Protein AF-A0A3C1DX50-F1 (afdb_monomer)

Sequence (261 aa):
ASDYSRYLPKSTSPRSIALAAGLGNFISCTVLMAAGVAAATIAGFNPDDPTTSFVSSMPTVIKDFTLVAIAVGAIAANALNIYSGAMSFLAAGVKLRFTLRRAIVALGFGIIGFFIAWSALADAGTKYENFLLVIAYWIAPWLGIVLTDRYLRRGTSIASLVPDHAKYRNLAGVISMVVAGVISIWLFSNQTFYQGVLTAATTPNAKFAISAIGDLTPLVGFVLAAVLYWALFGALKPTLGGPLSEEPELIVGVDAADDVA

pLDDT: mean 83.88, std 13.73, range [34.59, 98.56]

Nearest PDB structures (foldseek):
  2h4c-assembly6_D-3  TM=2.734E-01  e=9.110E+00  Daboia siamensis

Solvent-accessible surface area (backbone atoms only — not comparable to full-atom values): 14275 Å² total; per-residue (Å²): 108,70,87,58,58,71,78,50,64,91,84,59,57,69,64,57,55,50,48,54,56,48,49,53,50,50,54,55,50,4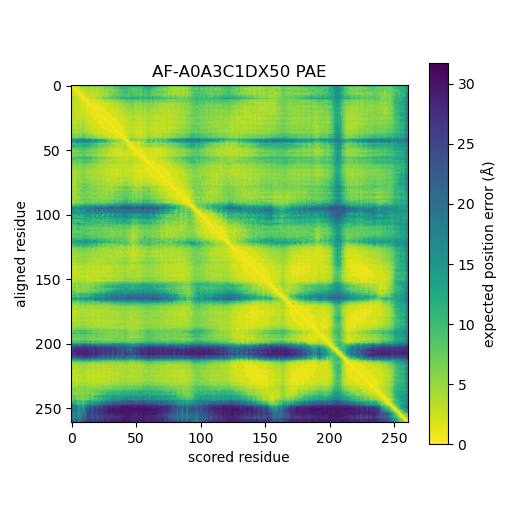9,54,54,49,51,51,51,53,51,26,38,70,73,60,46,66,46,59,45,44,52,70,60,26,55,40,63,78,46,58,70,70,59,28,54,53,48,52,51,50,51,51,53,49,54,52,57,54,47,54,54,52,44,52,56,46,42,52,49,42,50,75,71,64,59,90,63,57,66,71,57,44,43,50,48,50,47,51,51,52,46,53,53,47,48,55,54,51,61,74,31,53,87,41,33,35,64,50,48,52,51,49,53,49,60,52,37,37,52,51,27,10,48,48,22,33,53,54,46,50,55,59,76,45,63,71,37,24,65,65,74,48,63,47,98,85,53,85,70,73,59,65,37,57,54,52,18,40,52,53,18,32,50,53,18,42,54,34,24,21,75,42,95,91,50,61,4,59,56,28,54,43,17,39,98,86,31,99,47,90,45,80,69,54,68,69,43,17,32,62,49,4,16,53,45,5,24,52,46,24,56,54,32,40,71,73,68,56,60,88,76,38,54,55,52,90,72,55,75,78,73,67,87,84,70,52,86,72,61,82,70,111

Secondary structure (DSSP, 8-state):
-HHHHTTS-TTS-HHHHHHHHHHHHHHHHHHHHHHHHHHHHHH---TT-HHHHHHTTS-HHHHHHHHHHHHHHHHHHHHHHHHHHHHHHHHTT----HHHHHHHHHHHHHHHHHHHHHHHGGGHHHHHHHHHHHHHHHHHHHHHHHHHHHHHTTTB-SGGG--TT-----HHHHHHHHHHHHHHHHHH-B-SS-B-HHHHTTSTTSSS--------HHHHHHHHHHHHHHHHHHHH-PPPPPBGGGS----TT--TTTTT-

Structure (mmCIF, N/CA/C/O backbone):
data_AF-A0A3C1DX50-F1
#
_entry.id   AF-A0A3C1DX50-F1
#
loop_
_atom_site.group_PDB
_atom_site.id
_atom_site.type_symbol
_atom_site.label_atom_id
_atom_site.label_alt_id
_atom_site.label_comp_id
_atom_site.label_asym_id
_atom_site.label_entity_id
_atom_site.label_seq_id
_atom_site.pdbx_PDB_ins_code
_atom_site.Cartn_x
_atom_site.Cartn_y
_atom_site.Cartn_z
_atom_site.occupancy
_atom_site.B_iso_or_equiv
_atom_site.auth_seq_id
_atom_site.auth_comp_id
_atom_site.auth_asym_id
_atom_site.auth_atom_id
_atom_site.pdbx_PDB_model_num
ATOM 1 N N . ALA A 1 1 ? 4.030 -2.329 8.779 1.00 69.25 1 ALA A N 1
ATOM 2 C CA . ALA A 1 1 ? 4.308 -1.268 9.778 1.00 69.25 1 ALA A CA 1
ATOM 3 C C . ALA A 1 1 ? 3.802 -1.663 11.166 1.00 69.25 1 ALA A C 1
ATOM 5 O O . ALA A 1 1 ? 4.628 -1.831 12.055 1.00 69.25 1 ALA A O 1
ATOM 6 N N . SER A 1 2 ? 2.493 -1.889 11.341 1.00 75.94 2 SER A N 1
ATOM 7 C CA . SER A 1 2 ? 1.912 -2.318 12.627 1.00 75.94 2 SER A CA 1
ATOM 8 C C . SER A 1 2 ? 2.504 -3.628 13.164 1.00 75.94 2 SER A C 1
ATOM 10 O O . SER A 1 2 ? 2.754 -3.733 14.363 1.00 75.94 2 SER A O 1
ATOM 12 N N . ASP A 1 3 ? 2.823 -4.571 12.269 1.00 76.44 3 ASP A N 1
ATOM 13 C CA . ASP A 1 3 ? 3.475 -5.850 12.596 1.00 76.44 3 ASP A CA 1
ATOM 14 C C . ASP A 1 3 ? 4.822 -5.686 13.318 1.00 76.44 3 ASP A C 1
ATOM 16 O O . ASP A 1 3 ? 5.205 -6.553 14.096 1.00 76.44 3 ASP A O 1
ATOM 20 N N . TYR A 1 4 ? 5.524 -4.568 13.089 1.00 76.25 4 TYR A N 1
ATOM 21 C CA . TYR A 1 4 ? 6.825 -4.280 13.697 1.00 76.25 4 TYR A CA 1
ATOM 22 C C . TYR A 1 4 ? 6.713 -3.327 14.883 1.00 76.25 4 TYR A C 1
ATOM 24 O O . TYR A 1 4 ? 7.376 -3.523 15.897 1.00 76.25 4 TYR A O 1
ATOM 32 N N . SER A 1 5 ? 5.841 -2.316 14.802 1.00 79.50 5 SER A N 1
ATOM 33 C CA . SER A 1 5 ? 5.677 -1.354 15.897 1.00 79.50 5 SER A CA 1
ATOM 34 C C . SER A 1 5 ? 5.132 -1.992 17.17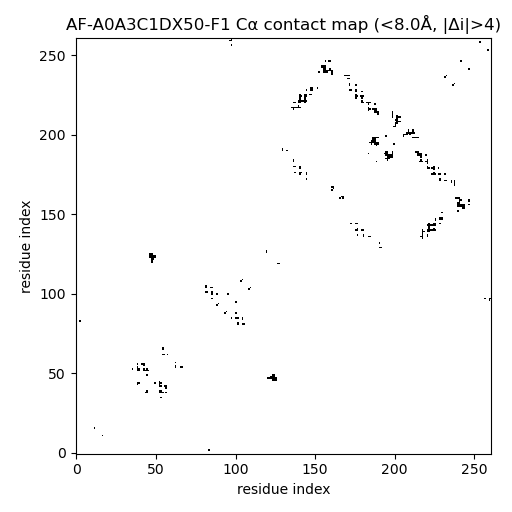6 1.00 79.50 5 SER A C 1
ATOM 36 O O . SER A 1 5 ? 5.329 -1.431 18.246 1.00 79.50 5 SER A O 1
ATOM 38 N N . ARG A 1 6 ? 4.481 -3.163 17.087 1.00 78.44 6 ARG A N 1
ATOM 39 C CA . ARG A 1 6 ? 4.019 -3.931 18.257 1.00 78.44 6 ARG A CA 1
ATOM 40 C C . ARG A 1 6 ? 5.152 -4.413 19.168 1.00 78.44 6 ARG A C 1
ATOM 42 O O . ARG A 1 6 ? 4.905 -4.670 20.337 1.00 78.44 6 ARG A O 1
ATOM 49 N N . TYR A 1 7 ? 6.370 -4.527 18.636 1.00 81.25 7 TYR A N 1
ATOM 50 C CA . TYR A 1 7 ? 7.552 -4.951 19.388 1.00 81.25 7 TYR A CA 1
ATOM 51 C C . TYR A 1 7 ? 8.287 -3.784 20.061 1.00 81.25 7 TYR A C 1
ATOM 53 O O . TYR A 1 7 ? 9.247 -4.002 20.796 1.00 81.25 7 TYR A O 1
ATOM 61 N N . LEU A 1 8 ? 7.868 -2.539 19.812 1.00 81.19 8 LEU A N 1
ATOM 62 C CA . LEU A 1 8 ? 8.472 -1.371 20.440 1.00 81.19 8 LEU A CA 1
ATOM 63 C C . LEU A 1 8 ? 7.860 -1.124 21.828 1.00 81.19 8 LEU A C 1
ATOM 65 O O . LEU A 1 8 ? 6.647 -1.273 21.994 1.00 81.19 8 LEU A O 1
ATOM 69 N N . PRO A 1 9 ? 8.658 -0.684 22.821 1.00 82.88 9 PRO A N 1
ATOM 70 C CA . PRO A 1 9 ? 8.137 -0.285 24.124 1.00 82.88 9 PRO A CA 1
ATOM 71 C C . PRO A 1 9 ? 7.030 0.767 24.001 1.00 82.88 9 PRO A C 1
ATOM 73 O O . PRO A 1 9 ? 7.146 1.693 23.193 1.00 82.88 9 PRO A O 1
ATOM 76 N N . LYS A 1 10 ? 6.006 0.693 24.863 1.00 77.69 10 LYS A N 1
ATOM 77 C CA . LYS A 1 10 ? 4.893 1.667 24.905 1.00 77.69 10 LYS A CA 1
ATOM 78 C C . LYS A 1 10 ? 5.365 3.118 25.101 1.00 77.69 10 LYS A C 1
ATOM 80 O O . LYS A 1 10 ? 4.691 4.043 24.663 1.00 77.69 10 LYS A O 1
ATOM 85 N N . SER A 1 11 ? 6.519 3.314 25.741 1.00 81.25 11 SER A N 1
ATOM 86 C CA . SER A 1 11 ? 7.149 4.620 25.976 1.00 81.25 11 SER A CA 1
ATOM 87 C C . SER A 1 11 ? 7.894 5.187 24.759 1.00 81.25 11 SER A C 1
ATOM 89 O O . SER A 1 11 ? 8.356 6.329 24.804 1.00 81.25 11 SER A O 1
ATOM 91 N N . THR A 1 12 ? 8.024 4.424 23.668 1.00 86.75 12 THR A N 1
ATOM 92 C CA . THR A 1 12 ? 8.741 4.868 22.467 1.00 86.75 12 THR A CA 1
ATOM 93 C C . THR A 1 12 ? 8.002 6.031 21.817 1.00 86.75 12 THR A C 1
ATOM 95 O O . THR A 1 12 ? 6.806 5.952 21.533 1.00 86.75 12 THR A O 1
ATOM 98 N N . SER A 1 13 ? 8.711 7.129 21.547 1.00 90.25 13 SER A N 1
ATOM 99 C CA . SER A 1 13 ? 8.072 8.328 21.009 1.00 90.25 13 SER A CA 1
ATOM 100 C C . SER A 1 13 ? 7.558 8.097 19.573 1.00 90.25 13 SER A C 1
ATOM 102 O O . SER A 1 13 ? 8.325 7.671 18.703 1.00 90.25 13 SER A O 1
ATOM 104 N N . PRO A 1 14 ? 6.291 8.440 19.259 1.00 87.56 14 PRO A N 1
ATOM 105 C CA . PRO A 1 14 ? 5.738 8.246 17.914 1.00 87.56 14 PRO A CA 1
ATOM 106 C C . PRO A 1 14 ? 6.518 8.983 16.820 1.00 87.56 14 PRO A C 1
ATOM 108 O O . PRO A 1 14 ? 6.638 8.497 15.698 1.00 87.56 14 PRO A O 1
ATOM 111 N N . ARG A 1 15 ? 7.086 10.151 17.154 1.00 92.38 15 ARG A N 1
ATOM 112 C CA . ARG A 1 15 ? 7.919 10.937 16.233 1.00 92.38 15 ARG A CA 1
ATOM 113 C C . ARG A 1 15 ? 9.222 10.224 15.885 1.00 92.38 15 ARG A C 1
ATOM 115 O O . ARG A 1 15 ? 9.598 10.240 14.721 1.00 92.38 15 ARG A O 1
ATOM 122 N N . SER A 1 16 ? 9.883 9.592 16.858 1.00 92.00 16 SER A N 1
ATOM 123 C CA . SER A 1 16 ? 11.118 8.842 16.598 1.00 92.00 16 SER A CA 1
ATOM 124 C C . SER A 1 16 ? 10.851 7.659 15.670 1.00 92.00 16 SER A C 1
ATOM 126 O O . SER A 1 16 ? 11.555 7.490 14.681 1.00 92.00 16 SER A O 1
ATOM 128 N N . ILE A 1 17 ? 9.764 6.915 15.910 1.00 90.75 17 ILE A N 1
ATOM 129 C CA . ILE A 1 17 ? 9.346 5.800 15.046 1.00 90.75 17 ILE A CA 1
ATOM 130 C C . ILE A 1 17 ? 9.102 6.291 13.614 1.00 90.75 17 ILE A C 1
ATOM 132 O O . ILE A 1 17 ? 9.630 5.715 12.663 1.00 90.75 17 ILE A O 1
ATOM 136 N N . ALA A 1 18 ? 8.326 7.369 13.460 1.00 90.88 18 ALA A N 1
ATOM 137 C CA . ALA A 1 18 ? 7.994 7.927 12.153 1.00 90.88 18 ALA A CA 1
ATOM 138 C C . ALA A 1 18 ? 9.234 8.434 11.401 1.00 90.88 18 ALA A C 1
ATOM 140 O O . ALA A 1 18 ? 9.375 8.163 10.212 1.00 90.88 18 ALA A O 1
ATOM 141 N N . LEU A 1 19 ? 10.141 9.138 12.084 1.00 94.94 19 LEU A N 1
ATOM 142 C CA . LEU A 1 19 ? 11.355 9.673 11.470 1.00 94.94 19 LEU A CA 1
ATOM 143 C C . LEU A 1 19 ? 12.360 8.574 11.133 1.00 94.94 19 LEU A C 1
ATOM 145 O O . LEU A 1 19 ? 12.885 8.579 10.029 1.00 94.94 19 LEU A O 1
ATOM 149 N N . ALA A 1 20 ? 12.606 7.619 12.030 1.00 93.12 20 ALA A N 1
ATOM 150 C CA . ALA A 1 20 ? 13.551 6.535 11.775 1.00 93.12 20 ALA A CA 1
ATOM 151 C C . ALA A 1 20 ? 13.103 5.669 10.587 1.00 93.12 20 ALA A C 1
ATOM 153 O O . ALA A 1 20 ? 13.877 5.447 9.657 1.00 93.12 20 ALA A O 1
ATOM 154 N N . ALA A 1 21 ? 11.834 5.241 10.575 1.00 92.19 21 ALA A N 1
ATOM 155 C CA . ALA A 1 21 ? 11.286 4.453 9.474 1.00 92.19 21 ALA A CA 1
ATOM 156 C C . ALA A 1 21 ? 11.179 5.275 8.178 1.00 92.19 21 ALA A C 1
ATOM 158 O O . ALA A 1 21 ? 11.543 4.796 7.104 1.00 92.19 21 ALA A O 1
ATOM 159 N N . GLY A 1 22 ? 10.707 6.521 8.279 1.00 93.56 22 GLY A N 1
ATOM 160 C CA . GLY A 1 22 ? 10.522 7.413 7.139 1.00 93.56 22 GLY A CA 1
ATOM 161 C C . GLY A 1 22 ? 11.838 7.797 6.468 1.00 93.56 22 GLY A C 1
ATOM 162 O O . GLY A 1 22 ? 11.952 7.668 5.254 1.00 93.56 22 GLY A O 1
ATOM 163 N N . LEU A 1 23 ? 12.843 8.217 7.242 1.00 96.12 23 LEU A N 1
ATOM 164 C CA . LEU A 1 23 ? 14.159 8.589 6.720 1.00 96.12 23 LEU A CA 1
ATOM 165 C C . LEU A 1 23 ? 14.912 7.378 6.178 1.00 96.12 23 LEU A C 1
ATOM 167 O O . LEU A 1 23 ? 15.490 7.482 5.102 1.00 96.12 23 LEU A O 1
ATOM 171 N N . GLY A 1 24 ? 14.866 6.232 6.867 1.00 94.62 24 GLY A N 1
ATOM 172 C CA . GLY A 1 24 ? 15.469 4.998 6.363 1.00 94.62 24 GLY A CA 1
ATOM 173 C C . GLY A 1 24 ? 14.920 4.632 4.984 1.00 94.62 24 GLY A C 1
ATOM 174 O O . GLY A 1 24 ? 15.684 4.470 4.037 1.00 94.62 24 GLY A O 1
ATOM 175 N N . ASN A 1 25 ? 13.591 4.611 4.841 1.00 93.50 25 ASN A N 1
ATOM 176 C CA . ASN A 1 25 ? 12.949 4.335 3.558 1.00 93.50 25 ASN A CA 1
ATOM 177 C C . ASN A 1 25 ? 13.269 5.407 2.504 1.00 93.50 25 ASN A C 1
ATOM 179 O O . ASN A 1 25 ? 13.661 5.082 1.388 1.00 93.50 25 ASN A O 1
ATOM 183 N N . PHE A 1 26 ? 13.131 6.688 2.855 1.00 96.00 26 PHE A N 1
ATOM 184 C CA . PHE A 1 26 ? 13.359 7.797 1.931 1.00 96.00 26 PHE A CA 1
ATOM 185 C C . PHE A 1 26 ? 14.786 7.801 1.381 1.00 96.00 26 PHE A C 1
ATOM 187 O O . PHE A 1 26 ? 14.969 7.899 0.169 1.00 96.00 26 PHE A O 1
ATOM 194 N N . ILE A 1 27 ? 15.792 7.661 2.247 1.00 96.94 27 ILE A N 1
ATOM 195 C CA . ILE A 1 27 ? 17.202 7.678 1.849 1.00 96.94 27 ILE A CA 1
ATOM 196 C C . ILE A 1 27 ? 17.503 6.476 0.951 1.00 96.94 27 ILE A C 1
ATOM 198 O O . ILE A 1 27 ? 18.020 6.661 -0.151 1.00 96.94 27 ILE A O 1
ATOM 202 N N . SER A 1 28 ? 17.133 5.260 1.368 1.00 93.56 28 SER A N 1
ATOM 203 C CA . SER A 1 28 ? 17.389 4.048 0.583 1.00 93.56 28 SER A CA 1
ATOM 204 C C . SER A 1 28 ? 16.710 4.085 -0.787 1.00 93.56 28 SER A C 1
ATOM 206 O O . SER A 1 28 ? 17.359 3.812 -1.798 1.00 93.56 28 SER A O 1
ATOM 208 N N . CYS A 1 29 ? 15.434 4.480 -0.852 1.00 93.88 29 CYS A N 1
ATOM 209 C CA . CYS A 1 29 ? 14.723 4.615 -2.122 1.00 93.88 29 CYS A CA 1
ATOM 210 C C . CYS A 1 29 ? 15.339 5.704 -3.003 1.00 93.88 29 CYS A C 1
ATOM 212 O O . CYS A 1 29 ? 15.512 5.483 -4.195 1.00 93.88 29 CYS A O 1
ATOM 214 N N . THR A 1 30 ? 15.703 6.860 -2.439 1.00 96.25 30 THR A N 1
ATOM 215 C CA . THR A 1 30 ? 16.284 7.972 -3.209 1.00 96.25 30 THR A CA 1
ATOM 216 C C . THR A 1 30 ? 17.599 7.570 -3.866 1.00 96.25 30 THR A C 1
ATOM 218 O O . THR A 1 30 ? 17.799 7.854 -5.044 1.00 96.25 30 THR A O 1
ATOM 221 N N . VAL A 1 31 ? 18.468 6.857 -3.143 1.00 94.69 31 VAL A N 1
ATOM 222 C CA . VAL A 1 31 ? 19.739 6.361 -3.691 1.00 94.69 31 VAL A CA 1
ATOM 223 C C . VAL A 1 31 ? 19.499 5.402 -4.859 1.00 94.69 31 VAL A C 1
ATOM 225 O O . VAL A 1 31 ? 20.105 5.564 -5.918 1.00 94.69 31 VAL A O 1
ATOM 228 N N . LEU A 1 32 ? 18.589 4.435 -4.704 1.00 91.00 32 LEU A N 1
ATOM 229 C CA . LEU A 1 32 ? 18.286 3.472 -5.768 1.00 91.00 32 LEU A CA 1
ATOM 230 C C . LEU A 1 32 ? 17.592 4.122 -6.972 1.00 91.00 32 LEU A C 1
ATOM 232 O O . LEU A 1 32 ? 17.922 3.799 -8.110 1.00 91.00 32 LEU A O 1
ATOM 236 N N . MET A 1 33 ? 16.681 5.071 -6.744 1.00 92.81 33 MET A N 1
ATOM 237 C CA . MET A 1 33 ? 16.042 5.832 -7.820 1.00 92.81 33 MET A CA 1
ATOM 238 C C . MET A 1 33 ? 17.066 6.664 -8.596 1.00 92.81 33 MET A C 1
ATOM 240 O O . MET A 1 33 ? 17.049 6.651 -9.824 1.00 92.81 33 MET A O 1
ATOM 244 N N . ALA A 1 34 ? 17.993 7.337 -7.905 1.00 92.88 34 ALA A N 1
ATOM 245 C CA . ALA A 1 34 ? 19.064 8.093 -8.549 1.00 92.88 34 ALA A CA 1
ATOM 246 C C . ALA A 1 34 ? 19.972 7.187 -9.396 1.00 92.88 34 ALA A C 1
ATOM 248 O O . ALA A 1 34 ? 20.303 7.541 -10.527 1.00 92.88 34 ALA A O 1
ATOM 249 N N . ALA A 1 35 ? 20.318 5.997 -8.891 1.00 88.88 35 ALA A N 1
ATOM 250 C CA . ALA A 1 35 ? 21.064 5.002 -9.659 1.00 88.88 35 ALA A CA 1
ATOM 251 C C . ALA A 1 35 ? 20.287 4.538 -10.904 1.00 88.88 35 ALA A C 1
ATOM 253 O O . ALA A 1 35 ? 20.866 4.446 -11.983 1.00 88.88 35 ALA A O 1
ATOM 254 N N . GLY A 1 36 ? 18.979 4.293 -10.777 1.00 88.62 36 GLY A N 1
ATOM 255 C CA . GLY A 1 36 ? 18.112 3.931 -11.902 1.00 88.62 36 GLY A CA 1
ATOM 256 C C . GLY A 1 36 ? 18.061 5.015 -12.981 1.00 88.62 36 GLY A C 1
ATOM 257 O O . GLY A 1 36 ? 18.241 4.718 -14.160 1.00 88.62 36 GLY A O 1
ATOM 258 N N . VAL A 1 37 ? 17.902 6.282 -12.581 1.00 90.06 37 VAL A N 1
ATOM 259 C CA . VAL A 1 37 ? 17.936 7.438 -13.495 1.00 90.06 37 VAL A CA 1
ATOM 260 C C . VAL A 1 37 ? 19.298 7.563 -14.182 1.00 90.06 37 VAL A C 1
ATOM 262 O O . VAL A 1 37 ? 19.364 7.790 -15.390 1.00 90.06 37 VAL A O 1
ATOM 265 N N . ALA A 1 38 ? 20.397 7.389 -13.445 1.00 88.75 38 ALA A N 1
ATOM 266 C CA . ALA A 1 38 ? 21.737 7.435 -14.021 1.00 88.75 38 ALA A CA 1
ATOM 267 C C . ALA A 1 38 ? 21.952 6.311 -15.050 1.00 88.75 38 ALA A C 1
ATOM 269 O O . ALA A 1 38 ? 22.423 6.570 -16.155 1.00 88.75 38 ALA A O 1
ATOM 270 N N . ALA A 1 39 ? 21.548 5.078 -14.735 1.00 86.19 39 ALA A N 1
ATOM 271 C CA . ALA A 1 39 ? 21.659 3.957 -15.665 1.00 86.19 39 ALA A CA 1
ATOM 272 C C . ALA A 1 39 ? 20.828 4.187 -16.939 1.00 86.19 39 ALA A C 1
ATOM 274 O O . ALA A 1 39 ? 21.342 4.027 -18.047 1.00 86.19 39 ALA A O 1
ATOM 275 N N . ALA A 1 40 ? 19.580 4.644 -16.783 1.00 86.50 40 ALA A N 1
ATOM 276 C CA . ALA A 1 40 ? 18.675 4.926 -17.895 1.00 86.50 40 ALA A CA 1
ATOM 277 C C . ALA A 1 40 ? 19.187 6.042 -18.822 1.00 86.50 40 ALA A C 1
ATOM 279 O O . ALA A 1 40 ? 19.007 5.965 -20.036 1.00 86.50 40 ALA A O 1
ATOM 280 N N . THR A 1 41 ? 19.835 7.071 -18.268 1.00 87.69 41 THR A N 1
ATOM 281 C CA . THR A 1 41 ? 20.352 8.204 -19.056 1.00 87.69 41 THR A CA 1
ATOM 282 C C . THR A 1 41 ? 21.672 7.896 -19.764 1.00 87.69 41 THR A C 1
ATOM 284 O O . THR A 1 41 ? 21.898 8.416 -20.853 1.00 87.69 41 THR A O 1
ATOM 287 N N . ILE A 1 42 ? 22.533 7.051 -19.187 1.00 84.62 42 ILE A N 1
ATOM 288 C CA . ILE A 1 42 ? 23.862 6.742 -19.743 1.00 84.62 42 ILE A CA 1
ATOM 289 C C . ILE A 1 42 ? 23.802 5.656 -20.823 1.00 84.62 42 ILE A C 1
ATOM 291 O O . ILE A 1 42 ? 24.471 5.775 -21.846 1.00 84.62 42 ILE A O 1
ATOM 295 N N . ALA A 1 43 ? 23.048 4.580 -20.588 1.00 76.81 43 ALA A N 1
ATOM 296 C CA . ALA A 1 43 ? 23.115 3.369 -21.412 1.00 76.81 43 ALA A CA 1
ATOM 297 C C . ALA A 1 43 ? 21.943 3.212 -22.395 1.00 76.81 43 ALA A C 1
ATOM 299 O O . ALA A 1 43 ? 21.918 2.272 -23.189 1.00 76.81 43 ALA A O 1
ATOM 300 N N . GLY A 1 44 ? 20.972 4.128 -22.338 1.00 77.69 44 GLY A N 1
ATOM 301 C CA . GLY A 1 44 ? 19.644 3.904 -22.896 1.00 77.69 44 GLY A CA 1
ATOM 302 C C . GLY A 1 44 ? 18.821 2.970 -22.005 1.00 77.69 44 GLY A C 1
ATOM 303 O O . GLY A 1 44 ? 19.352 2.163 -21.242 1.00 77.69 44 GLY A O 1
ATOM 304 N N . PHE A 1 45 ? 17.499 3.099 -22.074 1.00 84.12 45 PHE A N 1
ATOM 305 C CA . PHE A 1 45 ? 16.578 2.327 -21.248 1.00 84.12 45 PHE A CA 1
ATOM 306 C C . PHE A 1 45 ? 15.613 1.551 -22.135 1.00 84.12 45 PHE A C 1
ATOM 308 O O . PHE A 1 45 ? 14.829 2.155 -22.868 1.00 84.12 45 PHE A O 1
ATOM 315 N N . ASN A 1 46 ? 15.672 0.222 -22.058 1.00 86.31 46 ASN A N 1
ATOM 316 C CA . ASN A 1 46 ? 14.616 -0.628 -22.578 1.00 86.31 46 ASN A CA 1
ATOM 317 C C . ASN A 1 46 ? 13.586 -0.869 -21.457 1.00 86.31 46 ASN A C 1
ATOM 319 O O . ASN A 1 46 ? 13.914 -1.574 -20.497 1.00 86.31 46 ASN A O 1
ATOM 323 N N . PRO A 1 47 ? 12.362 -0.318 -21.554 1.00 79.56 47 PRO A N 1
ATOM 324 C CA . PRO A 1 47 ? 11.323 -0.541 -20.551 1.00 79.56 47 PRO A CA 1
ATOM 325 C C . PRO A 1 47 ? 10.908 -2.012 -20.442 1.00 79.56 47 PRO A C 1
ATOM 327 O O . PRO A 1 47 ? 10.508 -2.434 -19.360 1.00 79.56 47 PRO A O 1
ATOM 330 N N . ASP A 1 48 ? 11.059 -2.805 -21.505 1.00 83.62 48 ASP A N 1
ATOM 331 C CA . ASP A 1 48 ? 10.666 -4.218 -21.515 1.00 83.62 48 ASP A CA 1
ATOM 332 C C . ASP A 1 48 ? 11.661 -5.103 -20.750 1.00 83.62 48 ASP A C 1
ATOM 334 O O . ASP A 1 48 ? 11.289 -6.161 -20.245 1.00 83.62 48 ASP A O 1
ATOM 338 N N . ASP A 1 49 ? 12.912 -4.648 -20.611 1.00 83.88 49 ASP A N 1
ATOM 339 C CA . ASP A 1 49 ? 13.958 -5.310 -19.826 1.00 83.88 49 ASP A CA 1
ATOM 340 C C . ASP A 1 49 ? 14.743 -4.288 -18.977 1.00 83.88 49 ASP A C 1
ATOM 342 O O . ASP A 1 49 ? 15.884 -3.908 -19.296 1.00 83.88 49 ASP A O 1
ATOM 346 N N . PRO A 1 50 ? 14.139 -3.809 -17.874 1.00 84.94 50 PRO A N 1
ATOM 347 C CA . PRO A 1 50 ? 14.740 -2.780 -17.036 1.00 84.94 50 PRO A CA 1
ATOM 348 C C . PRO A 1 50 ? 15.961 -3.301 -16.268 1.00 84.94 50 PRO A C 1
ATOM 350 O O . PRO A 1 50 ? 16.884 -2.534 -15.992 1.00 84.94 50 PRO A O 1
ATOM 353 N N . THR A 1 51 ? 16.004 -4.596 -15.934 1.00 89.00 51 THR A N 1
ATOM 354 C CA . THR A 1 51 ? 17.121 -5.198 -15.194 1.00 89.00 51 THR A CA 1
ATOM 355 C C . THR A 1 51 ? 18.375 -5.272 -16.052 1.00 89.00 51 THR A C 1
ATOM 357 O O . THR A 1 51 ? 19.437 -4.839 -15.599 1.00 89.00 51 THR A O 1
ATOM 360 N N . THR A 1 52 ? 18.272 -5.756 -17.293 1.00 88.38 52 THR A N 1
ATOM 361 C CA . THR A 1 52 ? 19.420 -5.766 -18.208 1.00 88.38 52 THR A CA 1
ATOM 362 C C . THR A 1 52 ? 19.841 -4.347 -18.560 1.00 88.38 52 THR A C 1
ATOM 364 O O . THR A 1 52 ? 21.038 -4.058 -18.550 1.00 88.38 52 THR A O 1
ATOM 367 N N . SER A 1 53 ? 18.879 -3.445 -18.794 1.00 88.69 53 SER A N 1
ATOM 368 C CA . SER A 1 53 ? 19.160 -2.027 -19.052 1.00 88.69 53 SER A CA 1
ATOM 369 C C . SER A 1 53 ? 19.971 -1.397 -17.921 1.00 88.69 53 SER A C 1
ATOM 371 O O . SER A 1 53 ? 20.983 -0.749 -18.184 1.00 88.69 53 SER A O 1
ATOM 373 N N . PHE A 1 54 ? 19.593 -1.655 -16.663 1.00 90.19 54 PHE A N 1
ATOM 374 C CA . PHE A 1 54 ? 20.261 -1.103 -15.483 1.00 90.19 54 PHE A CA 1
ATOM 375 C C . PHE A 1 54 ? 21.749 -1.469 -15.398 1.00 90.19 54 PHE A C 1
ATOM 377 O O . PHE A 1 54 ? 22.571 -0.623 -15.059 1.00 90.19 54 PHE A O 1
ATOM 384 N N . VAL A 1 55 ? 22.109 -2.714 -15.721 1.00 92.25 55 VAL A N 1
ATOM 385 C CA . VAL A 1 55 ? 23.493 -3.210 -15.596 1.00 92.25 55 VAL A CA 1
ATOM 386 C C . VAL A 1 55 ? 24.296 -3.152 -16.900 1.00 92.25 55 VAL A C 1
ATOM 388 O O . VAL A 1 55 ? 25.461 -3.543 -16.921 1.00 92.25 55 VAL A O 1
ATOM 391 N N . SER A 1 56 ? 23.687 -2.703 -17.999 1.00 90.50 56 SER A N 1
ATOM 392 C CA . SER A 1 56 ? 24.249 -2.798 -19.355 1.00 90.50 56 SER A CA 1
ATOM 393 C C . SER A 1 56 ? 25.567 -2.039 -19.550 1.00 90.50 56 SER A C 1
ATOM 395 O O . SER A 1 56 ? 26.429 -2.501 -20.295 1.00 90.50 56 SER A O 1
ATOM 397 N N . SER A 1 57 ? 25.753 -0.914 -18.857 1.00 89.31 57 SER A N 1
ATOM 398 C CA . SER A 1 57 ? 26.965 -0.085 -18.920 1.00 89.31 57 SER A CA 1
ATOM 399 C C . SER A 1 57 ? 28.039 -0.473 -17.900 1.00 89.31 57 SER A C 1
ATOM 401 O O . SER A 1 57 ? 29.123 0.113 -17.891 1.00 89.31 57 SER A O 1
ATOM 403 N N . MET A 1 58 ? 27.761 -1.445 -17.027 1.00 92.06 58 MET A N 1
ATOM 404 C CA . MET A 1 58 ? 28.679 -1.852 -15.967 1.00 92.06 58 MET A CA 1
ATOM 405 C C . MET A 1 58 ? 29.740 -2.837 -16.492 1.00 92.06 58 MET A C 1
ATOM 407 O O . MET A 1 58 ? 29.422 -3.711 -17.302 1.00 92.06 58 MET A O 1
ATOM 411 N N . PRO A 1 59 ? 30.989 -2.782 -15.990 1.00 93.62 59 PRO A N 1
ATOM 412 C CA . PRO A 1 59 ? 31.973 -3.837 -16.229 1.00 93.62 59 PRO A CA 1
ATOM 413 C C . PRO A 1 59 ? 31.452 -5.199 -15.757 1.00 93.62 59 PRO A C 1
ATOM 415 O O . PRO A 1 59 ? 30.777 -5.264 -14.730 1.00 93.62 59 PRO A O 1
ATOM 418 N N . THR A 1 60 ? 31.819 -6.289 -16.441 1.00 93.88 60 THR A N 1
ATOM 419 C CA . THR A 1 60 ? 31.281 -7.645 -16.201 1.00 93.88 60 THR A CA 1
ATOM 420 C C . THR A 1 60 ? 31.264 -8.045 -14.726 1.00 93.88 60 THR A C 1
ATOM 422 O O . THR A 1 60 ? 30.231 -8.455 -14.214 1.00 93.88 60 THR A O 1
ATOM 425 N N . VAL A 1 61 ? 32.370 -7.836 -14.006 1.00 95.81 61 VAL A N 1
ATOM 426 C CA . VAL A 1 61 ? 32.462 -8.188 -12.579 1.00 95.81 61 VAL A CA 1
ATOM 427 C C . VAL A 1 61 ? 31.447 -7.406 -11.736 1.00 95.81 61 VAL A C 1
ATOM 429 O O . VAL A 1 61 ? 30.767 -7.979 -10.890 1.00 95.81 61 VAL A O 1
ATOM 432 N N . ILE A 1 62 ? 31.308 -6.100 -11.980 1.00 94.12 62 ILE A N 1
ATOM 433 C CA . ILE A 1 62 ? 30.360 -5.243 -11.252 1.00 94.12 62 ILE A CA 1
ATOM 434 C C . ILE A 1 62 ? 28.922 -5.609 -11.610 1.00 94.12 62 ILE A C 1
ATOM 436 O O . ILE A 1 62 ? 28.076 -5.687 -10.720 1.00 94.12 62 ILE A O 1
ATOM 440 N N . LYS A 1 63 ? 28.653 -5.878 -12.890 1.00 93.75 63 LYS A N 1
ATOM 441 C CA . LYS A 1 63 ? 27.360 -6.365 -13.373 1.00 93.75 63 LYS A CA 1
ATOM 442 C C . LYS A 1 63 ? 26.951 -7.647 -12.650 1.00 93.75 63 LYS A C 1
ATOM 444 O O . LYS A 1 63 ? 25.851 -7.697 -12.108 1.00 93.75 63 LYS A O 1
ATOM 449 N N . ASP A 1 64 ? 27.828 -8.644 -12.589 1.00 95.00 64 ASP A N 1
ATOM 450 C CA . ASP A 1 64 ? 27.518 -9.942 -11.983 1.00 95.00 64 ASP A CA 1
ATOM 451 C C . ASP A 1 64 ? 27.226 -9.804 -10.484 1.00 95.00 64 ASP A C 1
ATOM 453 O O . ASP A 1 64 ? 26.202 -10.293 -10.002 1.00 95.00 64 ASP A O 1
ATOM 457 N N . PHE A 1 65 ? 28.053 -9.053 -9.747 1.00 96.38 65 PHE A N 1
ATOM 458 C CA . PHE A 1 65 ? 27.783 -8.763 -8.335 1.00 96.38 65 PHE A CA 1
ATOM 459 C C . PHE A 1 65 ? 26.489 -7.974 -8.132 1.00 96.38 65 PHE A C 1
ATOM 461 O O . PHE A 1 65 ? 25.754 -8.239 -7.181 1.00 96.38 65 PHE A O 1
ATOM 468 N N . THR A 1 66 ? 26.181 -7.035 -9.026 1.00 93.75 66 THR A N 1
ATOM 469 C CA . THR A 1 66 ? 24.937 -6.260 -8.973 1.00 93.75 66 THR A CA 1
ATOM 470 C C . THR A 1 66 ? 23.724 -7.158 -9.193 1.00 93.75 66 THR A C 1
ATOM 472 O O . THR A 1 66 ? 22.757 -7.063 -8.443 1.00 93.75 66 THR A O 1
ATOM 475 N N . LEU A 1 67 ? 23.777 -8.081 -10.157 1.00 95.06 67 LEU A N 1
ATOM 476 C CA . LEU A 1 67 ? 22.705 -9.048 -10.402 1.00 95.06 67 LEU A CA 1
ATOM 477 C C . LEU A 1 67 ? 22.505 -9.995 -9.213 1.00 95.06 67 LEU A C 1
ATOM 479 O O . LEU A 1 67 ? 21.367 -10.247 -8.817 1.00 95.06 67 LEU A O 1
ATOM 483 N N . VAL A 1 68 ? 23.590 -10.460 -8.587 1.00 96.00 68 VAL A N 1
ATOM 484 C CA . VAL A 1 68 ? 23.511 -11.243 -7.343 1.00 96.00 68 VAL A CA 1
ATOM 485 C C . VAL A 1 68 ? 22.882 -10.416 -6.220 1.00 96.00 68 VAL A C 1
ATOM 487 O O . VAL A 1 68 ? 21.993 -10.907 -5.527 1.00 96.00 68 VAL A O 1
ATOM 490 N N . ALA A 1 69 ? 23.285 -9.154 -6.054 1.00 93.75 69 ALA A N 1
ATOM 491 C CA . ALA A 1 69 ? 22.717 -8.266 -5.043 1.00 93.75 69 ALA A CA 1
ATOM 492 C C . ALA A 1 69 ? 21.217 -8.012 -5.271 1.00 93.75 69 ALA A C 1
ATOM 494 O O . ALA A 1 69 ? 20.445 -8.056 -4.314 1.00 93.75 69 ALA A O 1
ATOM 495 N N . ILE A 1 70 ? 20.786 -7.820 -6.524 1.00 92.62 70 ILE A N 1
ATOM 496 C CA . ILE A 1 70 ? 19.368 -7.702 -6.897 1.00 92.62 70 ILE A CA 1
ATOM 497 C C . ILE A 1 70 ? 18.615 -8.987 -6.533 1.00 92.62 70 ILE A C 1
ATOM 499 O O . ILE A 1 70 ? 17.559 -8.915 -5.904 1.00 92.62 70 ILE A O 1
ATOM 503 N N . ALA A 1 71 ? 19.163 -10.159 -6.865 1.00 92.62 71 ALA A N 1
ATOM 504 C CA . ALA A 1 71 ? 18.535 -11.443 -6.560 1.00 92.62 71 ALA A CA 1
ATOM 505 C C . ALA A 1 71 ? 18.388 -11.670 -5.045 1.00 92.62 71 ALA A C 1
ATOM 507 O O . ALA A 1 71 ? 17.303 -12.001 -4.565 1.00 92.62 71 ALA A O 1
ATOM 508 N N . VAL A 1 72 ? 19.451 -11.436 -4.269 1.00 93.75 72 VAL A N 1
ATOM 509 C CA . VAL A 1 72 ? 19.415 -11.559 -2.802 1.00 93.75 72 VAL A CA 1
ATOM 510 C C . VAL A 1 72 ? 18.460 -10.532 -2.191 1.00 93.75 72 VAL A C 1
ATOM 512 O O . VAL A 1 72 ? 17.674 -10.878 -1.310 1.00 93.75 72 VAL A O 1
ATOM 515 N N . GLY A 1 73 ? 18.471 -9.292 -2.685 1.00 91.31 73 GLY A N 1
ATOM 516 C CA . GLY A 1 73 ? 17.549 -8.242 -2.257 1.00 91.31 73 GLY A CA 1
ATOM 517 C C . GLY A 1 73 ? 16.085 -8.613 -2.502 1.00 91.31 73 GLY A C 1
ATOM 518 O O . GLY A 1 73 ? 15.251 -8.451 -1.611 1.00 91.31 73 GLY A O 1
ATOM 519 N N . ALA A 1 74 ? 15.776 -9.191 -3.666 1.00 88.31 74 ALA A N 1
ATOM 520 C CA . ALA A 1 74 ? 14.439 -9.679 -3.989 1.00 88.31 74 ALA A CA 1
ATOM 521 C C . ALA A 1 74 ? 13.995 -10.815 -3.052 1.00 88.31 74 ALA A C 1
ATOM 523 O O . ALA A 1 74 ? 12.852 -10.827 -2.593 1.00 88.31 74 ALA A O 1
ATOM 524 N N . ILE A 1 75 ? 14.889 -11.750 -2.711 1.00 88.19 75 ILE A N 1
ATOM 525 C CA . ILE A 1 75 ? 14.597 -12.820 -1.743 1.00 88.19 75 ILE A CA 1
ATOM 526 C C . ILE A 1 75 ? 14.321 -12.227 -0.355 1.00 88.19 75 ILE A C 1
ATOM 528 O O . ILE A 1 75 ? 13.321 -12.575 0.278 1.00 88.19 75 ILE A O 1
ATOM 532 N N . ALA A 1 76 ? 15.164 -11.299 0.102 1.00 89.19 76 ALA A N 1
ATOM 533 C CA . ALA A 1 76 ? 15.006 -10.642 1.396 1.00 89.19 76 ALA A CA 1
ATOM 534 C C . ALA A 1 76 ? 13.677 -9.872 1.494 1.00 89.19 76 ALA A C 1
ATOM 536 O O . ALA A 1 76 ? 12.965 -9.997 2.491 1.00 89.19 76 ALA A O 1
ATOM 537 N N . ALA A 1 77 ? 13.291 -9.141 0.442 1.00 86.69 77 ALA A N 1
ATOM 538 C CA . ALA A 1 77 ? 12.010 -8.437 0.383 1.00 86.69 77 ALA A CA 1
ATOM 539 C C . ALA A 1 77 ? 10.813 -9.404 0.451 1.00 86.69 77 ALA A C 1
ATOM 541 O O . ALA A 1 77 ? 9.843 -9.159 1.172 1.00 86.69 77 ALA A O 1
ATOM 542 N N . ASN A 1 78 ? 10.894 -10.545 -0.238 1.00 84.19 78 ASN A N 1
ATOM 543 C CA . ASN A 1 78 ? 9.833 -11.550 -0.211 1.00 84.19 78 ASN A CA 1
ATOM 544 C C . ASN A 1 78 ? 9.702 -12.260 1.144 1.00 84.19 78 ASN A C 1
ATOM 546 O O . ASN A 1 78 ? 8.591 -12.628 1.528 1.00 84.19 78 ASN A O 1
ATOM 550 N N . ALA A 1 79 ? 10.787 -12.402 1.910 1.00 81.81 79 ALA A N 1
ATOM 551 C CA . ALA A 1 79 ? 10.717 -12.947 3.266 1.00 81.81 79 ALA A CA 1
ATOM 552 C C . ALA A 1 79 ? 9.803 -12.104 4.179 1.00 81.81 79 ALA A C 1
ATOM 554 O O . ALA A 1 79 ? 9.012 -12.660 4.946 1.00 81.81 79 ALA A O 1
ATOM 555 N N . LEU A 1 80 ? 9.853 -10.773 4.044 1.00 82.12 80 LEU A N 1
ATOM 556 C CA . LEU A 1 80 ? 8.969 -9.851 4.767 1.00 82.12 80 LEU A CA 1
ATOM 557 C C . LEU A 1 80 ? 7.506 -10.012 4.317 1.00 82.12 80 LEU A C 1
ATOM 559 O O . LEU A 1 80 ? 6.608 -10.089 5.155 1.00 82.12 80 LEU A O 1
ATOM 563 N N . ASN A 1 81 ? 7.266 -10.154 3.008 1.00 82.69 81 ASN A N 1
ATOM 564 C CA . ASN A 1 81 ? 5.920 -10.366 2.460 1.00 82.69 81 ASN A CA 1
ATOM 565 C C . ASN A 1 81 ? 5.291 -11.679 2.949 1.00 82.69 81 ASN A C 1
ATOM 567 O O . ASN A 1 81 ? 4.113 -11.706 3.305 1.00 82.69 81 ASN A O 1
ATOM 571 N N . ILE A 1 82 ? 6.070 -12.764 3.018 1.00 79.31 82 ILE A N 1
ATOM 572 C CA . ILE A 1 82 ? 5.603 -14.060 3.535 1.00 79.31 82 ILE A CA 1
ATOM 573 C C . ILE A 1 82 ? 5.238 -13.951 5.018 1.00 79.31 82 ILE A C 1
ATOM 575 O O . ILE A 1 82 ? 4.242 -14.538 5.442 1.00 79.31 82 ILE A O 1
ATOM 579 N N . TYR A 1 83 ? 6.010 -13.195 5.805 1.00 80.31 83 TYR A N 1
ATOM 580 C CA . TYR A 1 83 ? 5.713 -12.972 7.219 1.00 80.31 83 TYR A CA 1
ATOM 581 C C . TYR A 1 83 ? 4.369 -12.254 7.412 1.00 80.31 83 TYR A C 1
ATOM 583 O O . TYR A 1 83 ? 3.480 -12.793 8.076 1.00 80.31 83 TYR A O 1
ATOM 591 N N . SER A 1 84 ? 4.172 -11.095 6.773 1.00 79.19 84 SER A N 1
ATOM 592 C CA . SER A 1 84 ? 2.895 -10.367 6.851 1.00 79.19 84 SER A CA 1
ATOM 593 C C . SER A 1 84 ? 1.732 -11.167 6.244 1.00 79.19 84 SER A C 1
ATOM 595 O O . SER A 1 84 ? 0.608 -11.119 6.751 1.00 79.19 84 SER A O 1
ATOM 597 N N . GLY A 1 85 ? 1.994 -11.975 5.211 1.00 79.50 85 GLY A N 1
ATOM 598 C CA . GLY A 1 85 ? 1.029 -12.925 4.659 1.00 79.50 85 GLY A CA 1
ATOM 599 C C . GLY A 1 85 ? 0.585 -13.963 5.692 1.00 79.50 85 GLY A C 1
ATOM 600 O O . GLY A 1 85 ? -0.610 -14.130 5.926 1.00 79.50 85 GLY A O 1
ATOM 601 N N . ALA A 1 86 ? 1.528 -14.616 6.375 1.00 76.06 86 ALA A N 1
ATOM 602 C CA . ALA A 1 86 ? 1.228 -15.597 7.419 1.00 76.06 86 ALA A CA 1
ATOM 603 C C . ALA A 1 86 ? 0.420 -14.989 8.582 1.00 76.06 86 ALA A C 1
ATOM 605 O O . ALA A 1 86 ? -0.542 -15.607 9.047 1.00 76.06 86 ALA A O 1
ATOM 606 N N . MET A 1 87 ? 0.754 -13.762 8.997 1.00 77.56 87 MET A N 1
ATOM 607 C CA . MET A 1 87 ? -0.013 -13.017 10.004 1.00 77.56 87 MET A CA 1
ATOM 608 C C . MET A 1 87 ? -1.433 -12.687 9.524 1.00 77.56 87 MET A C 1
ATOM 610 O O . MET A 1 87 ? -2.381 -12.796 10.299 1.00 77.56 87 MET A O 1
ATOM 614 N N . SER A 1 88 ? -1.618 -12.381 8.237 1.00 81.06 88 SER A N 1
ATOM 615 C CA . SER A 1 88 ? -2.947 -12.147 7.653 1.00 81.06 88 SER A CA 1
ATOM 616 C C . SER A 1 88 ? -3.826 -13.406 7.679 1.00 81.06 88 SER A C 1
ATOM 618 O O . SER A 1 88 ? -5.006 -13.320 8.015 1.00 81.06 88 SER A O 1
ATOM 620 N N . PHE A 1 89 ? -3.266 -14.595 7.414 1.00 74.94 89 PHE A N 1
ATOM 621 C CA . PHE A 1 89 ? -4.000 -15.865 7.563 1.00 74.94 89 PHE A CA 1
ATOM 622 C C . PHE A 1 89 ? -4.378 -16.165 9.014 1.00 74.94 89 PHE A C 1
ATOM 624 O O . PHE A 1 89 ? -5.452 -16.712 9.271 1.00 74.94 89 PHE A O 1
ATOM 631 N N . LEU A 1 90 ? -3.502 -15.823 9.964 1.00 75.50 90 LEU A N 1
ATOM 632 C CA . LEU A 1 90 ? -3.809 -15.933 11.388 1.00 75.50 90 LEU A CA 1
ATOM 633 C C .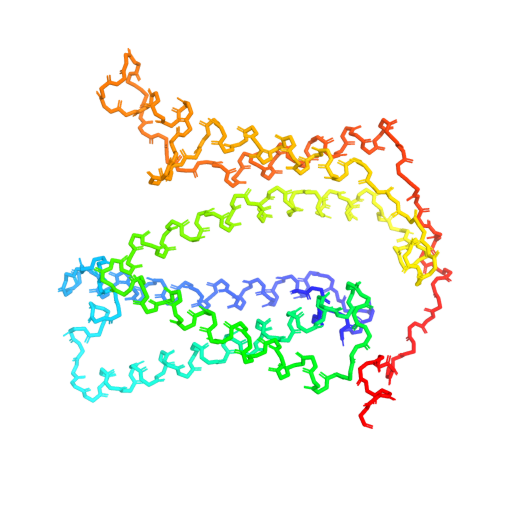 LEU A 1 90 ? -4.967 -15.010 11.775 1.00 75.50 90 LEU A C 1
ATOM 635 O O . LEU A 1 90 ? -5.919 -15.484 12.388 1.00 75.50 90 LEU A O 1
ATOM 639 N N . ALA A 1 91 ? -4.930 -13.748 11.345 1.00 76.31 91 ALA A N 1
ATOM 640 C CA . ALA A 1 91 ? -6.006 -12.790 11.583 1.00 76.31 91 ALA A CA 1
ATOM 641 C C . ALA A 1 91 ? -7.334 -13.196 10.913 1.00 76.31 91 ALA A C 1
ATOM 643 O O . ALA A 1 91 ? -8.402 -12.923 11.450 1.00 76.31 91 ALA A O 1
ATOM 644 N N . ALA A 1 92 ? -7.286 -13.900 9.777 1.00 76.00 92 ALA A N 1
ATOM 645 C CA . ALA A 1 92 ? -8.468 -14.454 9.111 1.00 76.00 92 ALA A CA 1
ATOM 646 C C . ALA A 1 92 ? -9.074 -15.684 9.828 1.00 76.00 92 ALA A C 1
ATOM 648 O O . ALA A 1 92 ? -10.072 -16.234 9.364 1.00 76.00 92 ALA A O 1
ATOM 649 N N . GLY A 1 93 ? -8.480 -16.144 10.936 1.00 70.31 93 GLY A N 1
ATOM 650 C CA . GLY A 1 93 ? -8.993 -17.262 11.732 1.00 70.31 93 GLY A CA 1
ATOM 651 C C . GLY A 1 93 ? -8.675 -18.650 11.164 1.00 70.31 93 GLY A C 1
ATOM 652 O O . GLY A 1 93 ? -9.239 -19.646 11.620 1.00 70.31 93 GLY A O 1
ATOM 653 N N . VAL A 1 94 ? -7.763 -18.758 10.191 1.00 69.25 94 VAL A N 1
ATOM 654 C CA . VAL A 1 94 ? -7.369 -20.049 9.608 1.00 69.25 94 VAL A CA 1
ATOM 655 C C . VAL A 1 94 ? -6.508 -20.815 10.611 1.00 69.25 94 VAL A C 1
ATOM 657 O O . VAL A 1 94 ? -5.311 -20.577 10.704 1.00 69.25 94 VAL A O 1
ATOM 660 N N . LYS A 1 95 ? -7.097 -21.746 11.371 1.00 64.62 95 LYS A N 1
ATOM 661 C CA . LYS A 1 95 ? -6.424 -22.529 12.430 1.00 64.62 95 LYS A CA 1
ATOM 662 C C . LYS A 1 95 ? -5.561 -23.678 11.879 1.00 64.62 95 LYS A C 1
ATOM 664 O O . LYS A 1 95 ? -5.875 -24.847 12.053 1.00 64.62 95 LYS A O 1
ATOM 669 N N . LEU A 1 96 ? -4.453 -23.356 11.217 1.00 64.12 96 LEU A N 1
ATOM 670 C CA . LEU A 1 96 ? -3.413 -24.324 10.813 1.00 64.12 96 LEU A CA 1
ATOM 671 C C . LEU A 1 96 ? -2.175 -24.234 11.729 1.00 64.12 96 LEU A C 1
ATOM 673 O O . LEU A 1 96 ? -1.994 -23.236 12.418 1.00 64.12 96 LEU A O 1
ATOM 677 N N . ARG A 1 97 ? -1.275 -25.219 11.751 1.00 69.50 97 ARG A N 1
ATOM 678 C CA . ARG A 1 97 ? -0.001 -25.079 12.497 1.00 69.50 97 ARG A CA 1
ATOM 679 C C . ARG A 1 97 ? 0.859 -23.978 11.858 1.00 69.50 97 ARG A C 1
ATOM 681 O O . ARG A 1 97 ? 0.893 -23.891 10.630 1.00 69.50 97 ARG A O 1
ATOM 688 N N . PHE A 1 98 ? 1.537 -23.140 12.649 1.00 65.31 98 PHE A N 1
ATOM 689 C CA . PHE A 1 98 ? 2.267 -21.955 12.156 1.00 65.31 98 PHE A CA 1
ATOM 690 C C . PHE A 1 98 ? 3.278 -22.293 11.047 1.00 65.31 98 PHE A C 1
ATOM 692 O O . PHE A 1 98 ? 3.274 -21.671 9.983 1.00 65.31 98 PHE A O 1
ATOM 699 N N . THR A 1 99 ? 4.058 -23.360 11.238 1.00 68.75 99 THR A N 1
ATOM 700 C CA . THR A 1 99 ? 5.018 -23.878 10.250 1.00 68.75 99 THR A CA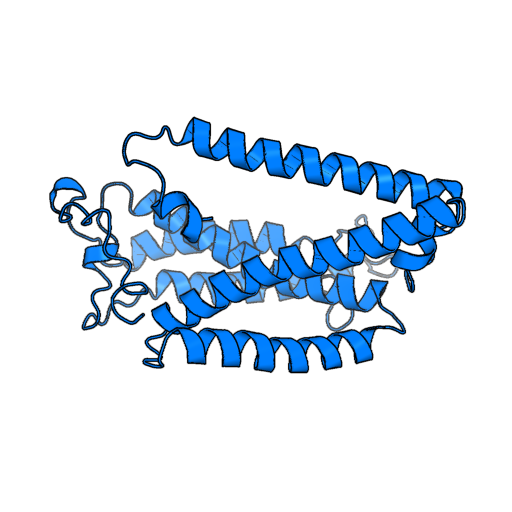 1
ATOM 701 C C . THR A 1 99 ? 4.345 -24.273 8.937 1.00 68.75 99 THR A C 1
ATOM 703 O O . THR A 1 99 ? 4.840 -23.947 7.860 1.00 68.75 99 THR A O 1
ATOM 706 N N . LEU A 1 100 ? 3.174 -24.912 9.013 1.00 70.19 100 LEU A N 1
ATOM 707 C CA . LEU A 1 100 ? 2.425 -25.346 7.837 1.00 70.19 100 LEU A CA 1
ATOM 708 C C . LEU A 1 100 ? 1.807 -24.157 7.090 1.00 70.19 100 LEU A C 1
ATOM 710 O O . LEU A 1 100 ? 1.827 -24.137 5.865 1.00 70.19 100 LEU A O 1
ATOM 714 N N . ARG A 1 101 ? 1.331 -23.125 7.802 1.00 69.88 101 ARG A N 1
ATOM 715 C CA . ARG A 1 101 ? 0.858 -21.877 7.173 1.00 69.88 101 ARG A CA 1
ATOM 716 C C . ARG A 1 101 ? 1.974 -21.184 6.415 1.00 69.88 101 ARG A C 1
ATOM 718 O O . ARG A 1 101 ? 1.787 -20.843 5.257 1.00 69.88 101 ARG A O 1
ATOM 725 N N . ARG A 1 102 ? 3.138 -21.006 7.046 1.00 70.25 102 ARG A N 1
ATOM 726 C CA . ARG A 1 102 ? 4.300 -20.382 6.400 1.00 70.25 102 ARG A CA 1
ATOM 727 C C . ARG A 1 102 ? 4.744 -21.165 5.172 1.00 70.25 102 ARG A C 1
ATOM 729 O O . ARG A 1 102 ? 4.995 -20.547 4.146 1.00 70.25 102 ARG A O 1
ATOM 736 N N . ALA A 1 103 ? 4.781 -22.495 5.255 1.00 74.94 103 ALA A N 1
ATOM 737 C CA . ALA A 1 103 ? 5.124 -23.350 4.123 1.00 74.94 103 ALA A CA 1
ATOM 738 C C . ALA A 1 103 ? 4.098 -23.246 2.982 1.00 74.94 103 ALA A C 1
ATOM 740 O O . ALA A 1 103 ? 4.492 -23.072 1.836 1.00 74.94 103 ALA A O 1
ATOM 741 N N . ILE A 1 104 ? 2.794 -23.287 3.281 1.00 76.94 104 ILE A N 1
ATOM 742 C CA . ILE A 1 104 ? 1.728 -23.168 2.271 1.00 76.94 104 ILE A CA 1
ATOM 743 C C . ILE A 1 104 ? 1.720 -21.776 1.637 1.00 76.94 104 ILE A C 1
ATOM 745 O O . ILE A 1 104 ? 1.592 -21.666 0.424 1.00 76.94 104 ILE A O 1
ATOM 749 N N . VAL A 1 105 ? 1.880 -20.715 2.430 1.00 75.00 105 VAL A N 1
ATOM 750 C CA . VAL A 1 105 ? 1.961 -19.335 1.931 1.00 75.00 105 VAL A CA 1
ATOM 751 C C . VAL A 1 105 ? 3.197 -19.181 1.047 1.00 75.00 105 VAL A C 1
ATOM 753 O O . VAL A 1 105 ? 3.076 -18.750 -0.094 1.00 75.00 105 VAL A O 1
ATOM 756 N N . ALA A 1 106 ? 4.373 -19.589 1.526 1.00 78.31 106 ALA A N 1
ATOM 757 C CA . ALA A 1 106 ? 5.614 -19.470 0.769 1.00 78.31 106 ALA A CA 1
ATOM 758 C C . ALA A 1 106 ? 5.584 -20.290 -0.529 1.00 78.31 106 ALA A C 1
ATOM 760 O O . ALA A 1 106 ? 5.923 -19.768 -1.585 1.00 78.31 106 ALA A O 1
ATOM 761 N N . LEU A 1 107 ? 5.154 -21.552 -0.469 1.00 83.75 107 LEU A N 1
ATOM 762 C CA . LEU A 1 107 ? 5.133 -22.436 -1.631 1.00 83.75 107 LEU A CA 1
ATOM 763 C C . LEU A 1 107 ? 3.991 -22.080 -2.587 1.00 83.75 107 LEU A C 1
ATOM 765 O O . LEU A 1 107 ? 4.206 -21.979 -3.787 1.00 83.75 107 LEU A O 1
ATOM 769 N N . GLY A 1 108 ? 2.788 -21.848 -2.065 1.00 83.69 108 GLY A N 1
ATOM 770 C CA . GLY A 1 108 ? 1.608 -21.514 -2.858 1.00 83.69 108 GLY A CA 1
ATOM 771 C C . GLY A 1 108 ? 1.767 -20.181 -3.580 1.00 83.69 108 GLY A C 1
ATOM 772 O O . GLY A 1 108 ? 1.714 -20.142 -4.808 1.00 83.69 108 GLY A O 1
ATOM 773 N N . PHE A 1 109 ? 2.030 -19.093 -2.846 1.00 81.94 109 PHE A N 1
ATOM 774 C CA . PHE A 1 109 ? 2.262 -17.792 -3.482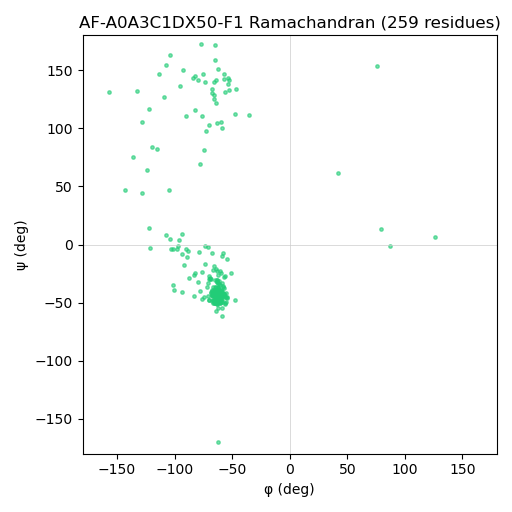 1.00 81.94 109 PHE A CA 1
ATOM 775 C C . PHE A 1 109 ? 3.582 -17.747 -4.246 1.00 81.94 109 PHE A C 1
ATOM 777 O O . PHE A 1 109 ? 3.654 -17.034 -5.239 1.00 81.94 109 PHE A O 1
ATOM 784 N N . GLY A 1 110 ? 4.596 -18.518 -3.844 1.00 83.88 110 GLY A N 1
ATOM 785 C CA . GLY A 1 110 ? 5.845 -18.642 -4.593 1.00 83.88 110 GLY A CA 1
ATOM 786 C C . GLY A 1 110 ? 5.634 -19.266 -5.971 1.00 83.88 110 GLY A C 1
ATOM 787 O O . GLY A 1 110 ? 6.077 -18.701 -6.964 1.00 83.88 110 GLY A O 1
ATOM 788 N N . ILE A 1 111 ? 4.901 -20.381 -6.058 1.00 87.25 111 ILE A N 1
ATOM 789 C CA . ILE A 1 111 ? 4.583 -21.047 -7.330 1.00 87.25 111 ILE A CA 1
ATOM 790 C C . ILE A 1 111 ? 3.679 -20.162 -8.192 1.00 87.25 111 ILE A C 1
ATOM 792 O O . ILE A 1 111 ? 3.970 -19.943 -9.367 1.00 87.25 111 ILE A O 1
ATOM 796 N N . ILE A 1 112 ? 2.598 -19.626 -7.618 1.00 86.75 112 ILE A N 1
ATOM 797 C CA . ILE A 1 112 ? 1.666 -18.754 -8.348 1.00 86.75 112 ILE A CA 1
ATOM 798 C C . ILE A 1 112 ? 2.399 -17.500 -8.839 1.00 86.75 112 ILE A C 1
ATOM 800 O O . ILE A 1 112 ? 2.320 -17.157 -10.016 1.00 86.75 112 ILE A O 1
ATOM 804 N N . GLY A 1 113 ? 3.155 -16.850 -7.954 1.00 84.94 113 GLY A N 1
ATOM 805 C CA . GLY A 1 113 ? 3.956 -15.672 -8.267 1.00 84.94 113 GLY A CA 1
ATOM 806 C C . GLY A 1 113 ? 5.014 -15.951 -9.330 1.00 84.94 113 GLY A C 1
ATOM 807 O O . GLY A 1 113 ? 5.179 -15.134 -10.229 1.00 84.94 113 GLY A O 1
ATOM 808 N N . PHE A 1 114 ? 5.666 -17.118 -9.290 1.00 86.94 114 PHE A N 1
ATOM 809 C CA . PHE A 1 114 ? 6.620 -17.544 -10.315 1.00 86.94 114 PHE A CA 1
ATOM 810 C C . PHE A 1 114 ? 5.962 -17.641 -11.692 1.00 86.94 114 PHE A C 1
ATOM 812 O O . PHE A 1 114 ? 6.466 -17.050 -12.640 1.00 86.94 114 PHE A O 1
ATOM 819 N N . PHE A 1 115 ? 4.824 -18.330 -11.813 1.00 89.75 115 PHE A N 1
ATOM 820 C CA . PHE A 1 115 ? 4.145 -18.459 -13.105 1.00 89.75 115 PHE A CA 1
ATOM 821 C C . PHE A 1 115 ? 3.591 -17.124 -13.616 1.00 89.75 115 PHE A C 1
ATOM 823 O O . PHE A 1 115 ? 3.673 -16.854 -14.815 1.00 89.75 115 PHE A O 1
ATOM 830 N N . ILE A 1 116 ? 3.090 -16.262 -12.725 1.00 85.44 116 ILE A N 1
ATOM 831 C CA . ILE A 1 116 ? 2.668 -14.903 -13.088 1.00 85.44 116 ILE A CA 1
ATOM 832 C C . ILE A 1 116 ? 3.868 -14.094 -13.598 1.00 85.44 116 ILE A C 1
ATOM 834 O O . ILE A 1 116 ? 3.801 -13.539 -14.693 1.00 85.44 116 ILE A O 1
ATOM 838 N N . ALA A 1 117 ? 4.976 -14.067 -12.853 1.00 84.00 117 ALA A N 1
ATOM 839 C CA . ALA A 1 117 ? 6.186 -13.343 -13.237 1.00 84.00 117 ALA A CA 1
ATOM 840 C C . ALA A 1 117 ? 6.771 -13.870 -14.554 1.00 84.00 117 ALA A C 1
ATOM 842 O O . ALA A 1 117 ? 7.120 -13.086 -15.433 1.00 84.00 117 ALA A O 1
ATOM 843 N N . TRP A 1 118 ? 6.799 -15.192 -14.731 1.00 86.00 118 TRP A N 1
ATOM 844 C CA . TRP A 1 118 ? 7.237 -15.835 -15.966 1.00 86.00 118 TRP A CA 1
ATOM 845 C C . TRP A 1 118 ? 6.389 -15.400 -17.165 1.00 86.00 118 TRP A C 1
ATOM 847 O O . TRP A 1 118 ? 6.924 -15.059 -18.216 1.00 86.00 118 TRP A O 1
ATOM 857 N N . SER A 1 119 ? 5.063 -15.349 -17.000 1.00 85.38 119 SER A N 1
ATOM 858 C CA . SER A 1 119 ? 4.148 -14.908 -18.061 1.00 85.38 119 SER A CA 1
ATOM 859 C C . SER A 1 119 ? 4.297 -13.427 -18.432 1.00 85.38 119 SER A C 1
ATOM 861 O O . SER A 1 119 ? 3.922 -13.034 -19.535 1.00 85.38 119 SER A O 1
ATOM 863 N N . ALA A 1 120 ? 4.855 -12.611 -17.534 1.00 82.81 120 ALA A N 1
ATOM 864 C CA . ALA A 1 120 ? 5.042 -11.176 -17.722 1.00 82.81 120 ALA A CA 1
ATOM 865 C C . ALA A 1 120 ? 6.420 -10.801 -18.298 1.00 82.81 120 ALA A C 1
ATOM 867 O O . ALA A 1 120 ? 6.619 -9.645 -18.654 1.00 82.81 120 ALA A O 1
ATOM 868 N N . LEU A 1 121 ? 7.362 -11.747 -18.412 1.00 80.81 121 LEU A N 1
ATOM 869 C CA . LEU A 1 121 ? 8.774 -11.459 -18.698 1.00 80.81 121 LEU A CA 1
ATOM 870 C C . LEU A 1 121 ? 9.017 -10.764 -20.050 1.00 80.81 121 LEU A C 1
ATOM 872 O O . LEU A 1 121 ? 9.950 -9.982 -20.170 1.00 80.81 121 LEU A O 1
ATOM 876 N N . ALA A 1 122 ? 8.181 -11.038 -21.055 1.00 79.50 122 ALA A N 1
ATOM 877 C CA . ALA A 1 122 ? 8.326 -10.472 -22.399 1.00 79.50 122 ALA A CA 1
ATOM 878 C C . ALA A 1 122 ? 7.947 -8.980 -22.499 1.00 79.50 122 ALA A C 1
ATOM 880 O O . ALA A 1 122 ? 8.283 -8.342 -23.487 1.00 79.50 122 ALA A O 1
ATOM 881 N N . ASP A 1 123 ? 7.224 -8.455 -21.507 1.00 79.94 123 ASP A N 1
ATOM 882 C CA . ASP A 1 123 ? 6.719 -7.075 -21.436 1.00 79.94 123 ASP A CA 1
ATOM 883 C C . ASP A 1 123 ? 6.791 -6.610 -19.970 1.00 79.94 123 ASP A C 1
ATOM 885 O O . ASP A 1 123 ? 5.815 -6.158 -19.359 1.00 79.94 123 ASP A O 1
ATOM 889 N N . ALA A 1 124 ? 7.946 -6.860 -19.343 1.00 79.62 124 ALA A N 1
ATOM 890 C CA . ALA A 1 124 ? 8.074 -6.787 -17.894 1.00 79.62 124 ALA A CA 1
ATOM 891 C C . ALA A 1 124 ? 7.781 -5.376 -17.371 1.00 79.62 124 ALA A C 1
ATOM 893 O O . ALA A 1 124 ? 7.111 -5.248 -16.348 1.00 79.62 124 ALA A O 1
ATOM 894 N N . GLY A 1 125 ? 8.206 -4.329 -18.088 1.00 81.06 125 GLY A N 1
ATOM 895 C CA . GLY A 1 125 ? 7.927 -2.935 -17.738 1.00 81.06 125 GLY A CA 1
ATOM 896 C C . GLY A 1 125 ? 6.438 -2.631 -17.666 1.00 81.06 125 GLY A C 1
ATOM 897 O O . GLY A 1 125 ? 5.927 -2.303 -16.593 1.00 81.06 125 GLY A O 1
ATOM 898 N N . THR A 1 126 ? 5.722 -2.793 -18.780 1.00 85.06 126 THR A N 1
ATOM 899 C CA . THR A 1 126 ? 4.296 -2.452 -18.866 1.00 85.06 126 THR A CA 1
ATOM 900 C C . THR A 1 126 ? 3.464 -3.309 -17.919 1.00 85.06 126 THR A C 1
ATOM 902 O O . THR A 1 126 ? 2.576 -2.806 -17.227 1.00 85.06 126 THR A O 1
ATOM 905 N N . LYS A 1 127 ? 3.721 -4.621 -17.844 1.00 86.56 127 LYS A N 1
ATOM 906 C CA . LYS A 1 127 ? 2.974 -5.515 -16.944 1.00 86.56 127 LYS A CA 1
ATOM 907 C C . LYS A 1 127 ? 3.225 -5.182 -15.478 1.00 86.56 127 LYS A C 1
ATOM 909 O O . LYS A 1 127 ? 2.276 -5.197 -14.693 1.00 86.56 127 LYS A O 1
ATOM 914 N N . TYR A 1 128 ? 4.461 -4.843 -15.118 1.00 85.25 128 TYR A N 1
ATOM 915 C CA . TYR A 1 128 ? 4.804 -4.433 -13.762 1.00 85.25 128 TYR A CA 1
ATOM 916 C C . TYR A 1 128 ? 4.176 -3.085 -13.394 1.00 85.25 128 TYR A C 1
ATOM 918 O O . TYR A 1 128 ? 3.591 -2.970 -12.320 1.00 85.25 128 TYR A O 1
ATOM 926 N N . GLU A 1 129 ? 4.201 -2.094 -14.288 1.00 88.19 129 GLU A N 1
ATOM 927 C CA . GLU A 1 129 ? 3.535 -0.804 -14.069 1.00 88.19 129 GLU A CA 1
ATOM 928 C C . GLU A 1 129 ? 2.024 -0.976 -13.862 1.00 88.19 129 GLU A C 1
ATOM 930 O O . GLU A 1 129 ? 1.476 -0.510 -12.860 1.00 88.19 129 GLU A O 1
ATOM 935 N N . ASN A 1 130 ? 1.353 -1.721 -14.747 1.00 89.12 130 ASN A N 1
ATOM 936 C CA . ASN A 1 130 ? -0.076 -2.005 -14.603 1.00 89.12 130 ASN A CA 1
ATOM 937 C C . ASN A 1 130 ? -0.370 -2.720 -13.274 1.00 89.12 130 ASN A C 1
ATOM 939 O O . ASN A 1 130 ? -1.352 -2.402 -12.603 1.00 89.12 130 ASN A O 1
ATOM 943 N N . PHE A 1 131 ? 0.483 -3.657 -12.856 1.00 87.88 131 PHE A N 1
ATOM 944 C CA . PHE A 1 131 ? 0.352 -4.328 -11.566 1.00 87.88 131 PHE A CA 1
ATOM 945 C C . PHE A 1 131 ? 0.479 -3.355 -10.383 1.00 87.88 131 PHE A C 1
ATOM 947 O O . PHE A 1 131 ? -0.369 -3.371 -9.485 1.00 87.88 131 PHE A O 1
ATOM 954 N N . LEU A 1 132 ? 1.487 -2.474 -10.394 1.00 90.81 132 LEU A N 1
ATOM 955 C CA . LEU A 1 132 ? 1.682 -1.458 -9.355 1.00 90.81 132 LEU A CA 1
ATOM 956 C C . LEU A 1 132 ? 0.487 -0.508 -9.252 1.00 90.81 132 LEU A C 1
ATOM 958 O O . LEU A 1 132 ? 0.032 -0.208 -8.148 1.00 90.81 132 LEU A O 1
ATOM 962 N N . LEU A 1 133 ? -0.049 -0.073 -10.391 1.00 91.69 133 LEU A N 1
ATOM 963 C CA . LEU A 1 133 ? -1.230 0.780 -10.451 1.00 91.69 133 LEU A CA 1
ATOM 964 C C . LEU A 1 133 ? -2.464 0.075 -9.861 1.00 91.69 133 LEU A C 1
ATOM 966 O O . LEU A 1 133 ? -3.121 0.643 -8.990 1.00 91.69 133 LEU A O 1
ATOM 970 N N . VAL A 1 134 ? -2.748 -1.181 -10.240 1.00 91.69 134 VAL A N 1
ATOM 971 C CA . VAL A 1 134 ? -3.874 -1.949 -9.665 1.00 91.69 134 VAL A CA 1
ATOM 972 C C . VAL A 1 134 ? -3.749 -2.053 -8.145 1.00 91.69 134 VAL A C 1
ATOM 974 O O . VAL A 1 134 ? -4.735 -1.868 -7.430 1.00 91.69 134 VAL A O 1
ATOM 977 N N . ILE A 1 135 ? -2.545 -2.314 -7.632 1.00 92.69 135 ILE A N 1
ATOM 978 C CA . ILE A 1 135 ? -2.299 -2.343 -6.187 1.00 92.69 135 ILE A CA 1
ATOM 979 C C . ILE A 1 135 ? -2.561 -0.970 -5.556 1.00 92.69 135 ILE A C 1
ATOM 981 O O . ILE A 1 135 ? -3.254 -0.875 -4.540 1.00 92.69 135 ILE A O 1
ATOM 985 N N . ALA A 1 136 ? -2.054 0.105 -6.160 1.00 93.88 136 ALA A N 1
ATOM 986 C CA . ALA A 1 136 ? -2.234 1.459 -5.652 1.00 93.88 136 ALA A CA 1
ATOM 987 C C . ALA A 1 136 ? -3.717 1.867 -5.575 1.00 93.88 136 ALA A C 1
ATOM 989 O O . ALA A 1 136 ? -4.115 2.554 -4.631 1.00 93.88 136 ALA A O 1
ATOM 990 N N . TYR A 1 137 ? -4.548 1.407 -6.516 1.00 95.00 137 TYR A N 1
ATOM 991 C CA . TYR A 1 137 ? -5.964 1.775 -6.603 1.00 95.00 137 TYR A CA 1
ATOM 992 C C . TYR A 1 137 ? -6.801 1.336 -5.410 1.00 95.00 137 TYR A C 1
ATOM 994 O O . TYR A 1 137 ? -7.765 2.019 -5.075 1.00 95.00 137 TYR A O 1
ATOM 1002 N N . TRP A 1 138 ? -6.455 0.223 -4.762 1.00 94.56 138 TRP A N 1
ATOM 1003 C CA . TRP A 1 138 ? -7.180 -0.244 -3.580 1.00 94.56 138 TRP A CA 1
ATOM 1004 C C . TRP A 1 138 ? -6.435 0.084 -2.281 1.00 94.56 138 TRP A C 1
ATOM 1006 O O . TRP A 1 138 ? -7.079 0.431 -1.290 1.00 94.56 138 TRP A O 1
ATOM 1016 N N . ILE A 1 139 ? -5.093 0.055 -2.272 1.00 96.06 139 ILE A N 1
ATOM 1017 C CA . ILE A 1 139 ? -4.316 0.402 -1.071 1.00 96.06 139 ILE A CA 1
ATOM 1018 C C . ILE A 1 139 ? -4.569 1.851 -0.661 1.00 96.06 139 ILE A C 1
ATOM 1020 O O . ILE A 1 139 ? -4.697 2.127 0.531 1.00 96.06 139 ILE A O 1
ATOM 1024 N N . ALA A 1 140 ? -4.656 2.784 -1.610 1.00 97.06 140 ALA A N 1
ATOM 1025 C CA . ALA A 1 140 ? -4.795 4.194 -1.274 1.00 97.06 140 ALA A CA 1
ATOM 1026 C C . ALA A 1 140 ? -6.153 4.534 -0.611 1.00 97.06 140 ALA A C 1
ATOM 1028 O O . ALA A 1 140 ? -6.130 5.122 0.475 1.00 97.06 140 ALA A O 1
ATOM 1029 N N . PRO A 1 141 ? -7.325 4.111 -1.137 1.00 97.88 141 PRO A N 1
ATOM 1030 C CA . PRO A 1 141 ? -8.597 4.214 -0.413 1.00 97.88 141 PRO A CA 1
ATOM 1031 C C . PRO A 1 141 ? -8.576 3.532 0.959 1.00 97.88 141 PRO A C 1
ATOM 1033 O O . PRO A 1 141 ? -9.010 4.121 1.951 1.00 97.88 141 PRO A O 1
ATOM 1036 N N . TRP A 1 142 ? -8.029 2.312 1.036 1.00 97.50 142 TRP A N 1
ATOM 1037 C CA . TRP A 1 142 ? -7.900 1.576 2.295 1.00 97.50 142 TRP A CA 1
ATOM 1038 C C . TRP A 1 142 ? -7.081 2.362 3.325 1.00 97.50 142 TRP A C 1
ATOM 1040 O O . TRP A 1 142 ? -7.495 2.491 4.477 1.00 97.50 142 TRP A O 1
ATOM 1050 N N . LEU A 1 143 ? -5.960 2.955 2.909 1.00 97.38 143 LEU A N 1
ATOM 1051 C CA . LEU A 1 143 ? -5.112 3.768 3.773 1.00 97.38 143 LEU A CA 1
ATOM 1052 C C . LEU A 1 143 ? -5.845 5.026 4.254 1.00 97.38 143 LEU A C 1
ATOM 1054 O O . LEU A 1 143 ? -5.759 5.357 5.436 1.00 97.38 143 LEU A O 1
ATOM 1058 N N . GLY A 1 144 ? -6.601 5.694 3.377 1.00 98.00 144 GLY A N 1
ATOM 1059 C CA . GLY A 1 144 ? -7.439 6.838 3.747 1.00 98.00 144 GLY A CA 1
ATOM 1060 C C . GLY A 1 144 ? -8.448 6.481 4.841 1.00 98.00 144 GLY A C 1
ATOM 1061 O O . GLY A 1 144 ? -8.591 7.211 5.821 1.00 98.00 144 GLY A O 1
ATOM 1062 N N . ILE A 1 145 ? -9.085 5.312 4.733 1.00 97.94 145 ILE A N 1
ATOM 1063 C CA . ILE A 1 145 ? -10.009 4.795 5.752 1.00 97.94 145 ILE A CA 1
ATOM 1064 C C . ILE A 1 145 ? -9.274 4.480 7.053 1.00 97.94 145 ILE A C 1
ATOM 1066 O O . ILE A 1 145 ? -9.696 4.940 8.108 1.00 97.94 145 ILE A O 1
ATOM 1070 N N . VAL A 1 146 ? -8.176 3.723 6.999 1.00 95.38 146 VAL A N 1
ATOM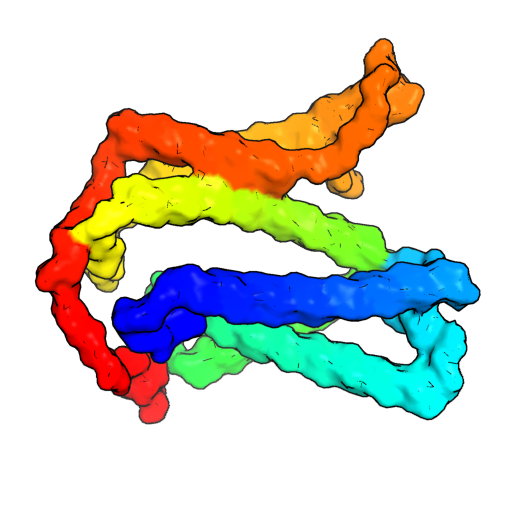 1071 C CA . VAL A 1 146 ? -7.435 3.284 8.192 1.00 95.38 146 VAL A CA 1
ATOM 1072 C C . VAL A 1 146 ? -6.870 4.467 8.976 1.00 95.38 146 VAL A C 1
ATOM 1074 O O . VAL A 1 146 ? -6.951 4.481 10.205 1.00 95.38 146 VAL A O 1
ATOM 1077 N N . LEU A 1 147 ? -6.318 5.475 8.296 1.00 95.94 147 LEU A N 1
ATOM 1078 C CA . LEU A 1 147 ? -5.782 6.663 8.959 1.00 95.94 147 LEU A CA 1
ATOM 1079 C C . LEU A 1 147 ? -6.890 7.494 9.610 1.00 95.94 147 LEU A C 1
ATOM 1081 O O . LEU A 1 147 ? -6.746 7.898 10.768 1.00 95.94 147 LEU A O 1
ATOM 1085 N N . THR A 1 148 ? -8.003 7.704 8.904 1.00 97.75 148 THR A N 1
ATOM 1086 C CA . THR A 1 148 ? -9.161 8.423 9.447 1.00 97.75 148 THR A CA 1
ATOM 1087 C C . THR A 1 148 ? -9.790 7.662 10.612 1.00 97.75 148 THR A C 1
ATOM 1089 O O . THR A 1 148 ? -10.055 8.254 11.654 1.00 97.75 148 THR A O 1
ATOM 1092 N N . ASP A 1 149 ? -9.962 6.345 10.497 1.00 95.25 149 ASP A N 1
ATOM 1093 C CA . ASP A 1 149 ? -10.466 5.497 11.578 1.00 95.25 149 ASP A CA 1
ATOM 1094 C C . ASP A 1 149 ? -9.576 5.562 12.815 1.00 95.25 149 ASP A C 1
ATOM 1096 O O . ASP A 1 149 ? -10.055 5.804 13.924 1.00 95.25 149 ASP A O 1
ATOM 1100 N N . ARG A 1 150 ? -8.258 5.446 12.627 1.00 92.00 150 ARG A N 1
ATOM 1101 C CA . ARG A 1 150 ? -7.304 5.544 13.730 1.00 92.00 150 ARG A CA 1
ATOM 1102 C C . ARG A 1 150 ? -7.320 6.920 14.384 1.00 92.00 150 ARG A C 1
ATOM 1104 O O . ARG A 1 150 ? -7.071 7.008 15.584 1.00 92.00 150 ARG A O 1
ATOM 1111 N N . TYR A 1 151 ? -7.582 7.981 13.622 1.00 94.56 151 TYR A N 1
ATOM 1112 C CA . TYR A 1 151 ? -7.736 9.334 14.148 1.00 94.56 151 TYR A CA 1
ATOM 1113 C C . TYR A 1 151 ? -9.025 9.490 14.967 1.00 94.56 151 TYR A C 1
ATOM 1115 O O . TYR A 1 151 ? -8.971 9.988 16.089 1.00 94.56 151 TYR A O 1
ATOM 1123 N N . LEU A 1 152 ? -10.160 9.023 14.444 1.00 94.81 152 LEU A N 1
ATOM 1124 C CA . LEU A 1 152 ? -11.471 9.144 15.091 1.00 94.81 152 LEU A CA 1
ATOM 1125 C C . LEU A 1 152 ? -11.611 8.262 16.340 1.00 94.81 152 LEU A C 1
ATOM 1127 O O . LEU A 1 152 ? -12.349 8.608 17.256 1.00 94.81 152 LEU A O 1
ATOM 1131 N N . ARG A 1 153 ? -10.875 7.147 16.409 1.00 91.69 153 ARG A N 1
ATOM 1132 C CA . ARG A 1 153 ? -10.872 6.208 17.548 1.00 91.69 153 ARG A CA 1
ATOM 1133 C C . ARG A 1 153 ? -9.788 6.471 18.592 1.00 91.69 153 ARG A C 1
ATOM 1135 O O . ARG A 1 153 ? -9.558 5.625 19.461 1.00 91.69 153 ARG A O 1
ATOM 1142 N N . ARG A 1 154 ? -9.068 7.593 18.509 1.00 89.75 154 ARG A N 1
ATOM 1143 C CA . ARG A 1 154 ? -7.991 7.914 19.462 1.00 89.75 154 ARG A CA 1
ATOM 1144 C C . ARG A 1 154 ? -8.498 7.823 20.903 1.00 89.75 154 ARG A C 1
ATOM 1146 O O . ARG A 1 154 ? -9.554 8.350 21.225 1.00 89.75 154 ARG A O 1
ATOM 1153 N N . GLY A 1 155 ? -7.726 7.156 21.758 1.00 85.25 155 GLY A N 1
ATOM 1154 C CA . GLY A 1 155 ? -8.078 6.964 23.168 1.00 85.25 155 GLY A CA 1
ATOM 1155 C C . GLY A 1 155 ? -8.957 5.744 23.461 1.00 85.25 155 GLY A C 1
ATOM 1156 O O . GLY A 1 155 ? -9.225 5.486 24.631 1.00 85.25 155 GLY A O 1
ATOM 1157 N N . THR A 1 156 ? -9.356 4.974 22.440 1.00 89.12 156 THR A N 1
ATOM 1158 C CA . THR A 1 156 ? -10.187 3.768 22.607 1.00 89.12 156 THR A CA 1
ATOM 1159 C C . THR A 1 156 ? -9.441 2.485 22.237 1.00 89.12 156 THR A C 1
ATOM 1161 O O . THR A 1 156 ? -8.597 2.470 21.337 1.00 89.12 156 THR A O 1
ATOM 1164 N N . SER A 1 157 ? -9.770 1.400 22.935 1.00 85.88 157 SER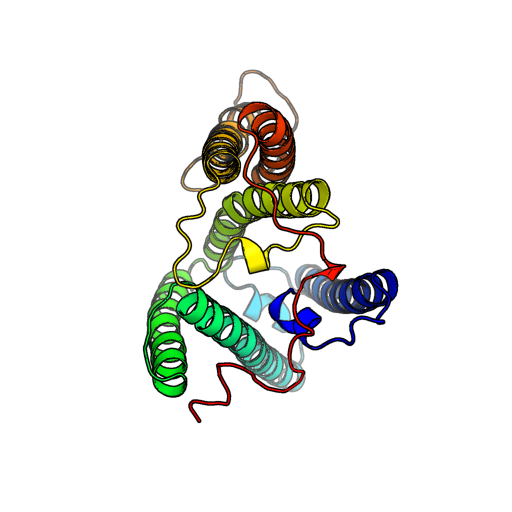 A N 1
ATOM 1165 C CA . SER A 1 157 ? -9.240 0.054 22.727 1.00 85.88 157 SER A CA 1
ATOM 1166 C C . SER A 1 157 ? -9.865 -0.608 21.502 1.00 85.88 157 SER A C 1
ATOM 1168 O O . SER A 1 157 ? -11.027 -1.008 21.526 1.00 85.88 157 SER A O 1
ATOM 1170 N N . ILE A 1 158 ? -9.095 -0.813 20.432 1.00 82.94 158 ILE A N 1
ATOM 1171 C CA . ILE A 1 158 ? -9.581 -1.621 19.299 1.00 82.94 158 ILE A CA 1
ATOM 1172 C C . ILE A 1 158 ? -9.657 -3.101 19.692 1.00 82.94 158 ILE A C 1
ATOM 1174 O O . ILE A 1 158 ? -10.574 -3.787 19.250 1.00 82.94 158 ILE A O 1
ATOM 1178 N N . ALA A 1 159 ? -8.754 -3.583 20.554 1.00 79.25 159 ALA A N 1
ATOM 1179 C CA . ALA A 1 159 ? -8.734 -4.979 20.991 1.00 79.25 159 ALA A CA 1
ATOM 1180 C C . ALA A 1 159 ? -10.068 -5.404 21.629 1.00 79.25 159 ALA A C 1
ATOM 1182 O O . ALA A 1 159 ? -10.559 -6.494 21.349 1.00 79.25 159 ALA A O 1
ATOM 1183 N N . SER A 1 160 ? -10.709 -4.506 22.388 1.00 78.94 160 SER A N 1
ATOM 1184 C CA . SER A 1 160 ? -12.029 -4.751 22.986 1.00 78.94 160 SER A CA 1
ATOM 1185 C C . SER A 1 160 ? -13.150 -5.018 21.968 1.00 78.94 160 SER A C 1
ATOM 1187 O O . SER A 1 160 ? -14.147 -5.653 22.304 1.00 78.94 160 SER A O 1
ATOM 1189 N N . LEU A 1 161 ? -12.995 -4.570 20.716 1.00 79.12 161 LEU A N 1
ATOM 1190 C CA . LEU A 1 161 ? -13.996 -4.723 19.655 1.00 79.12 161 LEU A CA 1
ATOM 1191 C C . LEU A 1 161 ? -13.814 -5.995 18.820 1.00 79.12 161 LEU A C 1
ATOM 1193 O O . LEU A 1 161 ? -14.741 -6.394 18.119 1.00 79.12 161 LEU A O 1
ATOM 1197 N N . VAL A 1 162 ? -12.639 -6.621 18.867 1.00 78.94 162 VAL A N 1
ATOM 1198 C CA . VAL A 1 162 ? -12.278 -7.773 18.021 1.00 78.94 162 VAL A CA 1
ATOM 1199 C C . VAL A 1 162 ? -11.740 -8.983 18.810 1.00 78.94 162 VAL A C 1
ATOM 1201 O O . VAL A 1 162 ? -10.765 -9.595 18.379 1.00 78.94 162 VAL A O 1
ATOM 1204 N N . PRO A 1 163 ? -12.346 -9.398 19.945 1.00 75.25 163 PRO A N 1
ATOM 1205 C CA . PRO A 1 163 ? -12.067 -10.727 20.485 1.00 75.25 163 PRO A CA 1
ATOM 1206 C C . PRO A 1 163 ? -12.565 -11.821 19.524 1.00 75.25 163 PRO A C 1
ATOM 1208 O O . PRO A 1 163 ? -13.478 -11.588 18.733 1.00 75.25 163 PRO A O 1
ATOM 1211 N N . ASP A 1 164 ? -12.029 -13.040 19.641 1.00 70.5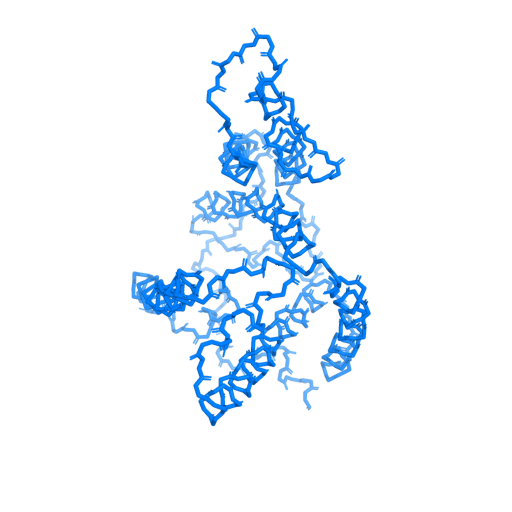6 164 ASP A N 1
ATOM 1212 C CA . ASP A 1 164 ? -12.320 -14.183 18.749 1.00 70.56 164 ASP A CA 1
ATOM 1213 C C . ASP A 1 164 ? -13.818 -14.490 18.546 1.00 70.56 164 ASP A C 1
ATOM 1215 O O . ASP A 1 164 ? -14.212 -15.087 17.545 1.00 70.56 164 ASP A O 1
ATOM 1219 N N . HIS A 1 165 ? -14.667 -14.101 19.501 1.00 70.06 165 HIS A N 1
ATOM 1220 C CA . HIS A 1 165 ? -16.115 -14.315 19.476 1.00 70.06 165 HIS A CA 1
ATOM 1221 C C . HIS A 1 165 ? -16.925 -13.067 19.073 1.00 70.06 165 HIS A C 1
ATOM 1223 O O . HIS A 1 165 ? -18.153 -13.144 18.967 1.00 70.06 165 HIS A O 1
ATOM 1229 N N . ALA A 1 166 ? -16.286 -11.912 18.868 1.00 72.38 166 ALA A N 1
ATOM 1230 C CA . ALA A 1 166 ? -16.985 -10.682 18.522 1.00 72.38 166 ALA A CA 1
ATOM 1231 C C . ALA A 1 166 ? -17.486 -10.690 17.077 1.00 72.38 166 ALA A C 1
ATOM 1233 O O . ALA A 1 166 ? -16.802 -11.083 16.136 1.00 72.38 166 ALA A O 1
ATOM 1234 N N . LYS A 1 167 ? -18.698 -10.161 16.896 1.00 74.75 167 LYS A N 1
ATOM 1235 C CA . LYS A 1 167 ? -19.321 -9.915 15.588 1.00 74.75 167 LYS A CA 1
ATOM 1236 C C . LYS A 1 167 ? -19.301 -8.427 15.254 1.00 74.75 167 LYS A C 1
ATOM 1238 O O . LYS A 1 167 ? -20.325 -7.852 14.884 1.00 74.75 167 LYS A O 1
ATOM 1243 N N . TYR A 1 168 ? -18.151 -7.788 15.438 1.00 83.19 168 TYR A N 1
ATOM 1244 C CA . TYR A 1 168 ? -18.006 -6.374 15.128 1.00 83.19 168 TYR A CA 1
ATOM 1245 C C . TYR A 1 168 ? -18.098 -6.138 13.616 1.00 83.19 168 TYR A C 1
ATOM 1247 O O . TYR A 1 168 ? -17.498 -6.854 12.815 1.00 83.19 168 TYR A O 1
ATOM 1255 N N . ARG A 1 169 ? -18.880 -5.132 13.211 1.00 85.12 169 ARG A N 1
ATOM 1256 C CA . ARG A 1 169 ? -19.078 -4.762 11.805 1.00 85.12 169 ARG A CA 1
ATOM 1257 C C . ARG A 1 169 ? -18.914 -3.262 11.653 1.00 85.12 169 ARG A C 1
ATOM 1259 O O . ARG A 1 169 ? -19.528 -2.487 12.377 1.00 85.12 169 ARG A O 1
ATOM 1266 N N . ASN A 1 170 ? -18.133 -2.863 10.657 1.00 90.12 170 ASN A N 1
ATOM 1267 C CA . ASN A 1 170 ? -17.919 -1.466 10.313 1.00 90.12 170 ASN A CA 1
ATOM 1268 C C . ASN A 1 170 ? -18.384 -1.200 8.877 1.00 90.12 170 ASN A C 1
ATOM 1270 O O . ASN A 1 170 ? -17.593 -1.240 7.933 1.00 90.12 170 ASN A O 1
ATOM 1274 N N . LEU A 1 171 ? -19.686 -0.952 8.713 1.00 93.75 171 LEU A N 1
ATOM 1275 C CA . LEU A 1 171 ? -20.269 -0.673 7.398 1.00 93.75 171 LEU A CA 1
ATOM 1276 C C . LEU A 1 171 ? -19.740 0.632 6.793 1.00 93.75 171 LEU A C 1
ATOM 1278 O O . LEU A 1 171 ? -19.591 0.695 5.577 1.00 93.75 171 LEU A O 1
ATOM 1282 N N . ALA A 1 172 ? -19.385 1.627 7.618 1.00 95.75 172 ALA A N 1
ATOM 1283 C CA . ALA A 1 172 ? -18.769 2.866 7.141 1.00 95.75 172 ALA A CA 1
ATOM 1284 C C . ALA A 1 172 ? -17.486 2.571 6.349 1.00 95.75 172 ALA A C 1
ATOM 1286 O O . ALA A 1 172 ? -17.291 3.116 5.269 1.00 95.75 172 ALA A O 1
ATOM 1287 N N . GLY A 1 173 ? -16.653 1.647 6.840 1.00 95.50 173 GLY A N 1
ATOM 1288 C CA . GLY A 1 173 ? -15.398 1.275 6.181 1.00 95.50 173 GLY A CA 1
ATOM 1289 C C . GLY A 1 173 ? -15.631 0.605 4.834 1.00 95.50 173 GLY A C 1
ATOM 1290 O O . GLY A 1 173 ? -15.025 0.986 3.837 1.00 95.50 173 GLY A O 1
ATOM 1291 N N . VAL A 1 174 ? -16.555 -0.357 4.791 1.00 95.75 174 VAL A N 1
ATOM 1292 C CA . VAL A 1 174 ? -16.883 -1.096 3.562 1.00 95.75 174 VAL A CA 1
ATOM 1293 C C . VAL A 1 174 ? -17.483 -0.170 2.505 1.00 95.75 174 VAL A C 1
ATOM 1295 O O . VAL A 1 174 ? -17.044 -0.196 1.358 1.00 95.75 174 VAL A O 1
ATOM 1298 N N . ILE A 1 175 ? -18.449 0.672 2.886 1.00 97.56 175 ILE A N 1
ATOM 1299 C CA . ILE A 1 175 ? -19.093 1.612 1.961 1.00 97.56 175 ILE A CA 1
ATOM 1300 C C . ILE A 1 175 ? -18.060 2.605 1.424 1.00 97.56 175 ILE A C 1
ATOM 1302 O O . ILE A 1 175 ? -17.971 2.772 0.210 1.00 97.56 175 ILE A O 1
ATOM 1306 N N . SER A 1 176 ? -17.237 3.210 2.288 1.00 98.12 176 SER A N 1
ATOM 1307 C CA . SER A 1 176 ? -16.188 4.136 1.848 1.00 98.12 176 SER A CA 1
ATOM 1308 C C . SER A 1 176 ? -15.195 3.480 0.898 1.00 98.12 176 SER A C 1
ATOM 1310 O O . SER A 1 176 ? -14.826 4.098 -0.093 1.00 98.12 176 SER A O 1
ATOM 1312 N N . MET A 1 177 ? -14.792 2.233 1.159 1.00 97.75 177 MET A N 1
ATOM 1313 C CA . MET A 1 177 ? -13.848 1.504 0.310 1.00 97.75 177 MET A CA 1
ATOM 1314 C C . MET A 1 177 ? -14.423 1.270 -1.088 1.00 97.75 177 MET A C 1
ATOM 1316 O O . MET A 1 177 ? -13.775 1.579 -2.086 1.00 97.75 177 MET A O 1
ATOM 1320 N N . VAL A 1 178 ? -15.649 0.743 -1.157 1.00 97.94 178 VAL A N 1
ATOM 1321 C CA . VAL A 1 178 ? -16.307 0.418 -2.428 1.00 97.94 178 VAL A CA 1
ATOM 1322 C C . VAL A 1 178 ? -16.600 1.687 -3.216 1.00 97.94 178 VAL A C 1
ATOM 1324 O O . VAL A 1 178 ? -16.229 1.780 -4.381 1.00 97.94 178 VAL A O 1
ATOM 1327 N N . VAL A 1 179 ? -17.228 2.681 -2.585 1.00 98.19 179 VAL A N 1
ATOM 1328 C CA . VAL A 1 179 ? -17.619 3.921 -3.264 1.00 98.19 179 VAL A CA 1
ATOM 1329 C C . VAL A 1 179 ? -16.385 4.689 -3.729 1.00 98.19 179 VAL A C 1
ATOM 1331 O O . VAL A 1 179 ? -16.328 5.087 -4.891 1.00 98.19 179 VAL A O 1
ATOM 1334 N N . ALA A 1 180 ? -15.378 4.864 -2.868 1.00 98.06 180 ALA A N 1
ATOM 1335 C CA . ALA A 1 180 ? -14.183 5.605 -3.246 1.00 98.06 180 ALA A CA 1
ATOM 1336 C C . ALA A 1 180 ? -13.372 4.885 -4.323 1.00 98.06 180 ALA A C 1
ATOM 1338 O O . ALA A 1 180 ? -12.954 5.539 -5.271 1.00 98.06 180 ALA A O 1
ATOM 1339 N N . GLY A 1 181 ? -13.194 3.563 -4.209 1.00 97.19 181 GLY A N 1
ATOM 1340 C CA . GLY A 1 181 ? -12.471 2.770 -5.203 1.00 97.19 181 GLY A CA 1
ATOM 1341 C C . GLY A 1 181 ? -13.163 2.762 -6.566 1.00 97.19 181 GLY A C 1
ATOM 1342 O O . GLY A 1 181 ? -12.517 2.989 -7.582 1.00 97.19 181 GLY A O 1
ATOM 1343 N N . VAL A 1 182 ? -14.486 2.567 -6.606 1.00 97.50 182 VAL A N 1
ATOM 1344 C CA . VAL A 1 182 ? -15.243 2.589 -7.869 1.00 97.50 182 VAL A CA 1
ATOM 1345 C C . VAL A 1 182 ? -15.179 3.968 -8.518 1.00 97.50 182 VAL A C 1
ATOM 1347 O O . VAL A 1 182 ? -14.871 4.061 -9.702 1.00 97.50 182 VAL A O 1
ATOM 1350 N N . ILE A 1 183 ? -15.438 5.039 -7.761 1.00 97.56 183 ILE A N 1
ATOM 1351 C CA . ILE A 1 183 ? -15.456 6.400 -8.311 1.00 97.56 183 ILE A CA 1
ATOM 1352 C C . ILE A 1 183 ? -14.060 6.828 -8.767 1.00 97.56 183 ILE A C 1
ATOM 1354 O O . ILE A 1 183 ? -13.931 7.400 -9.850 1.00 97.56 183 ILE A O 1
ATOM 1358 N N . SER A 1 184 ? -13.014 6.558 -7.978 1.00 96.56 184 SER A N 1
ATOM 1359 C CA . SER A 1 184 ? -11.655 6.946 -8.355 1.00 96.56 184 SER A CA 1
ATOM 1360 C C . SER A 1 184 ? -11.199 6.212 -9.613 1.00 96.56 184 SER A C 1
ATOM 1362 O O . SER A 1 184 ? -10.685 6.861 -10.521 1.00 96.56 184 SER A O 1
ATOM 1364 N N . ILE A 1 185 ? -11.440 4.898 -9.713 1.00 95.69 185 ILE A N 1
ATOM 1365 C CA . ILE A 1 185 ? -11.079 4.104 -10.895 1.00 95.69 185 ILE A CA 1
ATOM 1366 C C . ILE A 1 185 ? -11.873 4.583 -12.109 1.00 95.69 185 ILE A C 1
ATOM 1368 O O . ILE A 1 185 ? -11.282 4.872 -13.148 1.00 95.69 185 ILE A O 1
ATOM 1372 N N . TRP A 1 186 ? -13.195 4.715 -11.975 1.00 95.25 186 TRP A N 1
ATOM 1373 C CA . TRP A 1 186 ? -14.081 5.125 -13.065 1.00 95.25 186 TRP A CA 1
ATOM 1374 C C . TRP A 1 186 ? -13.705 6.490 -13.657 1.00 95.25 186 TRP A C 1
ATOM 1376 O O . TRP A 1 186 ? -13.814 6.697 -14.863 1.00 95.25 186 TRP A O 1
ATOM 1386 N N . LEU A 1 187 ? -13.233 7.427 -12.835 1.00 92.94 187 LEU A N 1
ATOM 1387 C CA . LEU A 1 187 ? -12.916 8.776 -13.295 1.00 92.94 187 LEU A CA 1
ATOM 1388 C C . LEU A 1 187 ? -11.447 8.967 -13.697 1.00 92.94 187 LEU A C 1
ATOM 1390 O O . LEU A 1 187 ? -11.206 9.635 -14.700 1.00 92.94 187 LEU A O 1
ATOM 1394 N N . PHE A 1 188 ? -10.488 8.407 -12.952 1.00 92.81 188 PHE A N 1
ATOM 1395 C CA . PHE A 1 188 ? -9.079 8.835 -13.002 1.00 92.81 188 PHE A CA 1
ATOM 1396 C C . PHE A 1 188 ? -8.065 7.746 -13.379 1.00 92.81 188 PHE A C 1
ATOM 1398 O O . PHE A 1 188 ? -6.877 8.054 -13.495 1.00 92.81 188 PHE A O 1
ATOM 1405 N N . SER A 1 189 ? -8.491 6.495 -13.580 1.00 92.88 189 SER A N 1
ATOM 1406 C CA . SER A 1 189 ? -7.551 5.415 -13.918 1.00 92.88 189 SER A CA 1
ATOM 1407 C C . SER A 1 189 ? -6.874 5.633 -15.263 1.00 92.88 189 SER A C 1
ATOM 1409 O O . SER A 1 189 ? -7.481 6.108 -16.223 1.00 92.88 189 SER A O 1
ATOM 1411 N N . ASN A 1 190 ? -5.595 5.281 -15.332 1.00 89.50 190 ASN A N 1
ATOM 1412 C CA . ASN A 1 190 ? -4.816 5.268 -16.558 1.00 89.50 190 ASN A CA 1
ATOM 1413 C C . ASN A 1 190 ? -4.214 3.875 -16.765 1.00 89.50 190 ASN A C 1
ATOM 1415 O O . ASN A 1 190 ? -3.003 3.683 -16.693 1.00 89.50 190 ASN A O 1
ATOM 1419 N N . GLN A 1 191 ? -5.086 2.886 -16.961 1.00 86.94 191 GLN A N 1
ATOM 1420 C CA . GLN A 1 191 ? -4.715 1.484 -17.131 1.00 86.94 191 GLN A CA 1
ATOM 1421 C C . GLN A 1 191 ? -4.893 1.017 -18.564 1.00 86.94 191 GLN A C 1
ATOM 1423 O O . GLN A 1 191 ? -5.770 1.479 -19.291 1.00 86.94 191 GLN A O 1
ATOM 1428 N N . THR A 1 192 ? -4.119 -0.001 -18.935 1.00 86.31 192 THR A N 1
ATOM 1429 C CA . THR A 1 192 ? -4.248 -0.657 -20.245 1.00 86.31 192 THR A CA 1
ATOM 1430 C C . THR A 1 192 ? -5.619 -1.305 -20.457 1.00 86.31 192 THR A C 1
ATOM 1432 O O . THR A 1 192 ? -6.133 -1.299 -21.572 1.00 86.31 192 THR A O 1
ATOM 1435 N N . PHE A 1 193 ? -6.239 -1.840 -19.400 1.00 86.12 193 PHE A N 1
ATOM 1436 C CA . PHE A 1 193 ? -7.563 -2.472 -19.479 1.00 86.12 193 PHE A CA 1
ATOM 1437 C C . PHE A 1 193 ? -8.732 -1.490 -19.399 1.00 86.12 193 PHE A C 1
ATOM 1439 O O . PHE A 1 193 ? -9.825 -1.797 -19.876 1.00 86.12 193 PHE A O 1
ATOM 1446 N N . TYR A 1 194 ? -8.534 -0.340 -18.757 1.00 88.50 194 TYR A N 1
ATOM 1447 C CA . TYR A 1 194 ? -9.574 0.661 -18.586 1.00 88.50 194 TYR A CA 1
ATOM 1448 C C . TYR A 1 194 ? -8.958 2.037 -18.351 1.00 88.50 194 TYR A C 1
ATOM 1450 O O . TYR A 1 194 ? -8.102 2.209 -17.485 1.00 88.50 194 TYR A O 1
ATOM 1458 N N . GLN A 1 195 ? -9.443 3.023 -19.097 1.00 88.31 195 GLN A N 1
ATOM 1459 C CA . GLN A 1 195 ? -9.083 4.418 -18.909 1.00 88.31 195 GLN A CA 1
ATOM 1460 C C . GLN A 1 195 ? -10.287 5.169 -18.341 1.00 88.31 195 GLN A C 1
ATOM 1462 O O . GLN A 1 195 ? -11.390 5.104 -18.891 1.00 88.31 195 GLN A O 1
ATOM 1467 N N . GLY A 1 196 ? -10.072 5.873 -17.234 1.00 89.44 196 GLY A N 1
ATOM 1468 C CA . GLY A 1 196 ? -11.092 6.653 -16.552 1.00 89.44 196 GLY A CA 1
ATOM 1469 C C . GLY A 1 196 ? -11.637 7.777 -17.427 1.00 89.44 196 GLY A C 1
ATOM 1470 O O . GLY A 1 196 ? -10.938 8.315 -18.286 1.00 89.44 196 GLY A O 1
ATOM 1471 N N . VAL A 1 197 ? -12.897 8.151 -17.199 1.00 89.50 197 VAL A N 1
ATOM 1472 C CA . VAL A 1 197 ? -13.627 9.127 -18.028 1.00 89.50 197 VAL A CA 1
ATOM 1473 C C . VAL A 1 197 ? -12.888 10.465 -18.142 1.00 89.50 197 VAL A C 1
ATOM 1475 O O . VAL A 1 197 ? -12.828 11.038 -19.230 1.00 89.50 197 VAL A O 1
ATOM 1478 N N . LEU A 1 198 ? -12.313 10.965 -17.042 1.00 85.62 198 LEU A N 1
ATOM 1479 C CA . LEU A 1 198 ? -11.591 12.239 -17.037 1.00 85.62 198 LEU A CA 1
ATOM 1480 C C . LEU A 1 198 ? -10.199 12.095 -17.646 1.00 85.62 198 LEU A C 1
ATOM 1482 O O . LEU A 1 198 ? -9.799 12.949 -18.429 1.00 85.62 198 LEU A O 1
ATOM 1486 N N . THR A 1 199 ? -9.500 10.997 -17.365 1.00 83.81 199 THR A N 1
ATOM 1487 C CA . THR A 1 199 ? -8.202 10.691 -17.982 1.00 83.81 199 THR A CA 1
ATOM 1488 C C . THR A 1 199 ? -8.331 10.603 -19.508 1.00 83.81 199 THR A C 1
ATOM 1490 O O . THR A 1 199 ? -7.609 11.286 -20.236 1.00 83.81 199 THR A O 1
ATOM 1493 N N . ALA A 1 200 ? -9.328 9.867 -20.012 1.00 79.38 200 ALA A N 1
ATOM 1494 C CA . ALA A 1 200 ? -9.614 9.729 -21.440 1.00 79.38 200 ALA A CA 1
ATOM 1495 C C . ALA A 1 200 ? -9.962 11.076 -22.104 1.00 79.38 200 ALA A C 1
ATOM 1497 O O . ALA A 1 200 ? -9.488 11.364 -23.206 1.00 79.38 200 ALA A O 1
ATOM 1498 N N . ALA A 1 201 ? -10.718 11.938 -21.413 1.00 69.81 201 ALA A N 1
ATOM 1499 C CA . ALA A 1 201 ? -11.075 13.279 -21.881 1.00 69.81 201 ALA A CA 1
ATOM 1500 C C . ALA A 1 201 ? -9.888 14.261 -21.975 1.00 69.81 201 ALA A C 1
ATOM 1502 O O . ALA A 1 201 ? -10.066 15.354 -22.505 1.00 69.81 201 ALA A O 1
ATOM 1503 N N . THR A 1 202 ? -8.694 13.883 -21.502 1.00 63.44 202 THR A N 1
ATOM 1504 C CA . THR A 1 202 ? -7.454 14.680 -21.605 1.00 63.44 202 THR A CA 1
ATOM 1505 C C . THR A 1 202 ? 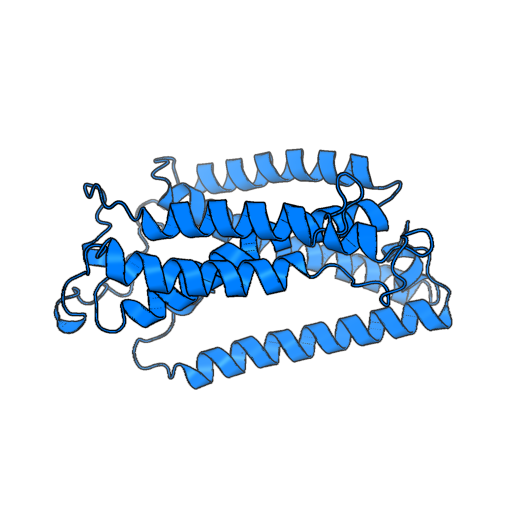-6.440 14.129 -22.620 1.00 63.44 202 THR A C 1
ATOM 1507 O O . THR A 1 202 ? -5.317 14.619 -22.723 1.00 63.44 202 THR A O 1
ATOM 1510 N N . THR A 1 203 ? -6.829 13.120 -23.410 1.00 58.84 203 THR A N 1
ATOM 1511 C CA . THR A 1 203 ? -6.009 12.571 -24.507 1.00 58.84 203 THR A CA 1
ATOM 1512 C C . THR A 1 203 ? -6.035 13.536 -25.711 1.00 58.84 203 THR A C 1
ATOM 1514 O O . THR A 1 203 ? -7.083 14.136 -25.948 1.00 58.84 203 THR A O 1
ATOM 1517 N N . PRO A 1 204 ? -4.966 13.683 -26.527 1.00 53.84 204 PRO A N 1
ATOM 1518 C CA . PRO A 1 204 ? -4.860 14.711 -27.583 1.00 53.84 204 PRO A CA 1
ATOM 1519 C C . PRO A 1 204 ? -5.990 14.786 -28.634 1.00 53.84 204 PRO A C 1
ATOM 1521 O O . PRO A 1 204 ? -6.070 15.771 -29.361 1.00 53.84 204 PRO A O 1
ATOM 1524 N N . ASN A 1 205 ? -6.874 13.782 -28.709 1.00 54.22 205 ASN A N 1
ATOM 1525 C CA . ASN A 1 205 ? -8.040 13.734 -29.605 1.00 54.22 205 ASN A CA 1
ATOM 1526 C C . ASN A 1 205 ? -9.388 14.013 -28.905 1.00 54.22 205 ASN A C 1
ATOM 1528 O O . ASN A 1 205 ? -10.448 13.888 -29.522 1.00 54.22 205 ASN A O 1
ATOM 1532 N N . ALA A 1 206 ? -9.384 14.358 -27.617 1.00 53.53 206 ALA A N 1
ATOM 1533 C CA . ALA A 1 206 ? -10.584 14.737 -26.889 1.00 53.53 206 ALA A CA 1
ATOM 1534 C C . ALA A 1 206 ? -10.964 16.197 -27.191 1.00 53.53 206 ALA A C 1
ATOM 1536 O O . ALA A 1 206 ? -10.113 17.078 -27.280 1.00 53.53 206 ALA A O 1
ATOM 1537 N N . LYS A 1 207 ? -12.270 16.468 -27.318 1.00 49.62 207 LYS A N 1
ATOM 1538 C CA . LYS A 1 207 ? -12.845 17.788 -27.662 1.00 49.62 207 LYS A CA 1
ATOM 1539 C C . LYS A 1 207 ? -12.478 18.931 -26.696 1.00 49.62 207 LYS A C 1
ATOM 1541 O O . LYS A 1 207 ? -12.796 20.080 -26.987 1.00 49.62 207 LYS A O 1
ATOM 1546 N N . PHE A 1 208 ? -11.823 18.634 -25.576 1.00 52.47 208 PHE A N 1
ATOM 1547 C CA . PHE A 1 208 ? -11.328 19.603 -24.608 1.00 52.47 208 PHE A CA 1
ATOM 1548 C C . PHE A 1 208 ? -9.848 19.315 -24.339 1.00 52.47 208 PHE A C 1
ATOM 1550 O O . PHE A 1 208 ? -9.507 18.345 -23.671 1.00 52.47 208 PHE A O 1
ATOM 1557 N N . ALA A 1 209 ? -8.966 20.156 -24.881 1.00 45.41 209 ALA A N 1
ATOM 1558 C CA . ALA A 1 209 ? -7.525 20.077 -24.666 1.00 45.41 209 ALA A CA 1
ATOM 1559 C C . ALA A 1 209 ? -7.175 20.569 -23.253 1.00 45.41 209 ALA A C 1
ATOM 1561 O O . ALA A 1 209 ? -6.803 21.723 -23.048 1.00 45.41 209 ALA A O 1
ATOM 1562 N N . ILE A 1 210 ? -7.340 19.696 -22.264 1.00 53.59 210 ILE A N 1
ATOM 1563 C CA . ILE A 1 210 ? -6.737 19.852 -20.941 1.00 53.59 210 ILE A CA 1
ATOM 1564 C C . ILE A 1 210 ? -5.441 19.036 -20.973 1.00 53.59 210 ILE A C 1
ATOM 1566 O O . ILE A 1 210 ? -5.442 17.931 -21.514 1.00 53.59 210 ILE A O 1
ATOM 1570 N N . SER A 1 211 ? -4.337 19.573 -20.444 1.00 57.88 211 SER A N 1
ATOM 1571 C CA . SER A 1 211 ? -3.065 18.846 -20.327 1.00 57.88 211 SER A CA 1
ATOM 1572 C C . SER A 1 211 ? -3.296 17.445 -19.761 1.00 57.88 211 SER A C 1
ATOM 1574 O O . SER A 1 211 ? -4.025 17.321 -18.778 1.00 57.88 211 SER A O 1
ATOM 1576 N N . ALA A 1 212 ? -2.690 16.423 -20.376 1.00 62.72 212 ALA A N 1
ATOM 1577 C CA . ALA A 1 212 ? -2.864 15.023 -19.996 1.00 62.72 212 ALA A CA 1
ATOM 1578 C C . ALA A 1 212 ? -2.714 14.852 -18.478 1.00 62.72 212 ALA A C 1
ATOM 1580 O O . ALA A 1 212 ? -1.636 15.059 -17.913 1.00 62.72 212 ALA A O 1
ATOM 1581 N N . ILE A 1 213 ? -3.818 14.517 -17.815 1.00 70.94 213 ILE A N 1
ATOM 1582 C CA . ILE A 1 213 ? -3.823 14.244 -16.385 1.00 70.94 213 ILE A CA 1
ATOM 1583 C C . ILE A 1 213 ? -3.356 12.793 -16.259 1.00 70.94 213 ILE A C 1
ATOM 1585 O O . ILE A 1 213 ? -3.996 11.893 -16.797 1.00 70.94 213 ILE A O 1
ATOM 1589 N N . GLY A 1 214 ? -2.202 12.569 -15.622 1.00 79.00 214 GLY A N 1
ATOM 1590 C CA . GLY A 1 214 ? -1.710 11.219 -15.333 1.00 79.00 214 GLY A CA 1
ATOM 1591 C C . GLY A 1 214 ? -2.651 10.449 -14.399 1.00 79.00 214 GLY A C 1
ATOM 1592 O O . GLY A 1 214 ? -3.755 10.892 -14.087 1.00 79.00 214 GLY A O 1
ATOM 1593 N N . ASP A 1 215 ? -2.213 9.296 -13.900 1.00 88.94 215 ASP A N 1
ATOM 1594 C CA . ASP A 1 215 ? -3.060 8.505 -13.008 1.00 88.94 215 ASP A CA 1
ATOM 1595 C C . ASP A 1 215 ? -3.235 9.168 -11.630 1.00 88.94 215 ASP A C 1
ATOM 1597 O O . ASP A 1 215 ? -2.350 9.123 -10.773 1.00 88.94 215 ASP A O 1
ATOM 1601 N N . LEU A 1 216 ? -4.395 9.789 -11.403 1.00 92.19 216 LEU A N 1
ATOM 1602 C CA . LEU A 1 216 ? -4.754 10.397 -10.116 1.00 92.19 216 LEU A CA 1
ATOM 1603 C C . LEU A 1 216 ? -5.604 9.477 -9.231 1.00 92.19 216 LEU A C 1
ATOM 1605 O O . LEU A 1 216 ? -6.010 9.881 -8.137 1.00 92.19 216 LEU A O 1
ATOM 1609 N N . THR A 1 217 ? -5.860 8.240 -9.660 1.00 94.81 217 THR A N 1
ATOM 1610 C CA . THR A 1 217 ? -6.728 7.286 -8.955 1.00 94.81 217 THR A CA 1
ATOM 1611 C C . THR A 1 217 ? -6.317 7.064 -7.506 1.00 94.81 217 THR A C 1
ATOM 1613 O O . THR A 1 217 ? -7.201 7.130 -6.645 1.00 94.81 217 THR A O 1
ATOM 1616 N N . PRO A 1 218 ? -5.024 6.845 -7.173 1.00 95.69 218 PRO A N 1
ATOM 1617 C CA . PRO A 1 218 ? -4.636 6.603 -5.788 1.00 95.69 218 PRO A CA 1
ATOM 1618 C C . PRO A 1 218 ? -4.870 7.837 -4.910 1.00 95.69 218 PRO A C 1
ATOM 1620 O O . PRO A 1 218 ? -5.418 7.723 -3.815 1.00 95.69 218 PRO A O 1
ATOM 1623 N N . LEU A 1 219 ? -4.514 9.029 -5.403 1.00 95.69 219 LEU A N 1
ATOM 1624 C CA . LEU A 1 219 ? -4.665 10.280 -4.658 1.00 95.69 219 LEU A CA 1
ATOM 1625 C C . LEU A 1 219 ? -6.141 10.599 -4.398 1.00 95.69 219 LEU A C 1
ATOM 1627 O O . LEU A 1 219 ? -6.535 10.846 -3.257 1.00 95.69 219 LEU A O 1
ATOM 1631 N N . VAL A 1 220 ? -6.966 10.563 -5.447 1.00 96.44 220 VAL A N 1
ATOM 1632 C CA . VAL A 1 220 ? -8.405 10.827 -5.336 1.00 96.44 220 VAL A CA 1
ATOM 1633 C C . VAL A 1 220 ? -9.075 9.758 -4.482 1.00 96.44 220 VAL A C 1
ATOM 1635 O O . VAL A 1 220 ? -9.854 10.093 -3.595 1.00 96.44 220 VAL A O 1
ATOM 1638 N N . GLY A 1 221 ? -8.737 8.486 -4.696 1.00 97.88 221 GLY A N 1
ATOM 1639 C CA . GLY A 1 221 ? -9.251 7.367 -3.914 1.00 97.88 221 GLY A CA 1
ATOM 1640 C C . GLY A 1 221 ? -8.948 7.509 -2.423 1.00 97.88 221 GLY A C 1
ATOM 1641 O O . GLY A 1 221 ? -9.848 7.339 -1.606 1.00 97.88 221 GLY A O 1
ATOM 1642 N N . PHE A 1 222 ? -7.721 7.896 -2.063 1.00 98.44 222 PHE A N 1
ATOM 1643 C CA . PHE A 1 222 ? -7.330 8.180 -0.680 1.00 98.44 222 PHE A CA 1
ATOM 1644 C C . PHE A 1 222 ? -8.182 9.291 -0.053 1.00 98.44 222 PHE A C 1
ATOM 1646 O O . PHE A 1 222 ? -8.782 9.090 1.005 1.00 98.44 222 PHE A O 1
ATOM 1653 N N . VAL A 1 223 ? -8.252 10.457 -0.707 1.00 98.44 223 VAL A N 1
ATOM 1654 C CA . VAL A 1 223 ? -8.967 11.630 -0.176 1.00 98.44 223 VAL A CA 1
ATOM 1655 C C . VAL A 1 223 ? -10.464 11.348 -0.074 1.00 98.44 223 VAL A C 1
ATOM 1657 O O . VAL A 1 223 ? -11.074 11.602 0.965 1.00 98.44 223 VAL A O 1
ATOM 1660 N N . LEU A 1 224 ? -11.055 10.780 -1.126 1.00 98.25 224 LEU A N 1
ATOM 1661 C CA . LEU A 1 224 ? -12.475 10.454 -1.179 1.00 98.25 224 LEU A CA 1
ATOM 1662 C C . LEU A 1 224 ? -12.847 9.431 -0.103 1.00 98.25 224 LEU A C 1
ATOM 1664 O O . LEU A 1 224 ? -13.822 9.635 0.618 1.00 98.25 224 LEU A O 1
ATOM 1668 N N . ALA A 1 225 ? -12.053 8.371 0.063 1.00 98.50 225 ALA A N 1
ATOM 1669 C CA . ALA A 1 225 ? -12.298 7.364 1.089 1.00 98.50 225 ALA A CA 1
ATOM 1670 C C . ALA A 1 225 ? -12.183 7.949 2.502 1.00 98.50 225 ALA A C 1
ATOM 1672 O O . ALA A 1 225 ? -13.026 7.654 3.348 1.00 98.50 225 ALA A O 1
ATOM 1673 N N . ALA A 1 226 ? -11.194 8.815 2.750 1.00 98.56 226 ALA A N 1
ATOM 1674 C CA . ALA A 1 226 ? -11.021 9.487 4.034 1.00 98.56 226 ALA A CA 1
ATOM 1675 C C . ALA A 1 226 ? -12.224 10.380 4.386 1.00 98.56 226 ALA A C 1
ATOM 1677 O O . ALA A 1 226 ? -12.756 10.280 5.493 1.00 98.56 226 ALA A O 1
ATOM 1678 N N . VAL A 1 227 ? -12.690 11.205 3.441 1.00 98.44 227 VAL A N 1
ATOM 1679 C CA . VAL A 1 227 ? -13.842 12.104 3.633 1.00 98.44 227 VAL A CA 1
ATOM 1680 C C . VAL A 1 227 ? -15.141 11.318 3.807 1.00 98.44 227 VAL A C 1
ATOM 1682 O O . VAL A 1 227 ? -15.890 11.573 4.753 1.00 98.44 227 VAL A O 1
ATOM 1685 N N . LEU A 1 228 ? -15.403 10.333 2.940 1.00 98.31 228 LEU A N 1
ATOM 1686 C CA . LEU A 1 228 ? -16.590 9.481 3.048 1.00 98.31 228 LEU A CA 1
ATOM 1687 C C . LEU A 1 228 ? -16.604 8.730 4.373 1.00 98.31 228 LEU A C 1
ATOM 1689 O O . LEU A 1 228 ? -17.636 8.668 5.036 1.00 98.31 228 LEU A O 1
ATOM 1693 N N . TYR A 1 229 ? -15.455 8.190 4.783 1.00 98.44 229 TYR A N 1
ATOM 1694 C CA . TYR A 1 229 ? -15.354 7.473 6.042 1.00 98.44 229 TYR A CA 1
ATOM 1695 C C . TYR A 1 229 ? -15.623 8.386 7.232 1.00 98.44 229 TYR A C 1
ATOM 1697 O O . TYR A 1 229 ? -16.407 8.014 8.096 1.00 98.44 229 TYR A O 1
ATOM 1705 N N . TRP A 1 230 ? -15.060 9.596 7.251 1.00 98.38 230 TRP A N 1
ATOM 1706 C CA . TRP A 1 230 ? -15.349 10.582 8.291 1.00 98.38 230 TRP A CA 1
ATOM 1707 C C . TRP A 1 230 ? -16.852 10.876 8.403 1.00 98.38 230 TRP A C 1
ATOM 1709 O O . TRP A 1 230 ? -17.423 10.822 9.494 1.00 98.38 230 TRP A O 1
ATOM 1719 N N . ALA A 1 231 ? -17.513 11.151 7.275 1.00 98.06 231 ALA A N 1
ATOM 1720 C CA . ALA A 1 231 ? -18.942 11.455 7.246 1.00 98.06 231 ALA A CA 1
ATOM 1721 C C . ALA A 1 231 ? -19.796 10.260 7.709 1.00 98.06 231 ALA A C 1
ATOM 1723 O O . ALA A 1 231 ? -20.671 10.403 8.567 1.00 98.06 231 ALA A O 1
ATOM 1724 N N . LEU A 1 232 ? -19.510 9.062 7.189 1.00 97.75 232 LEU A N 1
ATOM 1725 C CA . LEU A 1 232 ? -20.227 7.838 7.547 1.00 97.75 232 LEU A CA 1
ATOM 1726 C C . LEU A 1 232 ? -19.964 7.402 8.986 1.00 97.75 232 LEU A C 1
ATOM 1728 O O . LEU A 1 232 ? -20.850 6.823 9.606 1.00 97.75 232 LEU A O 1
ATOM 1732 N N . PHE A 1 233 ? -18.794 7.703 9.547 1.00 96.31 233 PHE A N 1
ATOM 1733 C CA . PHE A 1 233 ? -18.506 7.447 10.953 1.00 96.31 233 PHE A CA 1
ATOM 1734 C C . PHE A 1 233 ? -19.445 8.245 11.864 1.00 96.31 233 PHE A C 1
ATOM 1736 O O . PHE A 1 233 ? -19.990 7.698 12.820 1.00 96.31 233 PHE A O 1
ATOM 1743 N N . GLY A 1 234 ? -19.699 9.517 11.536 1.00 93.81 234 GLY A N 1
ATOM 1744 C CA . GLY A 1 234 ? -20.665 10.346 12.259 1.00 93.81 234 GLY A CA 1
ATOM 1745 C C . GLY A 1 234 ? -22.115 9.877 12.089 1.00 93.81 234 GLY A C 1
ATOM 1746 O O . GLY A 1 234 ? -22.878 9.871 13.056 1.00 93.81 234 GLY A O 1
ATOM 1747 N N . ALA A 1 235 ? -22.490 9.452 10.879 1.00 95.62 235 ALA A N 1
ATOM 1748 C CA . ALA A 1 235 ? -23.857 9.036 10.562 1.00 95.62 235 ALA A CA 1
ATOM 1749 C C . ALA A 1 235 ? -24.211 7.639 11.103 1.00 95.62 235 ALA A C 1
ATOM 1751 O O . ALA A 1 235 ? -25.268 7.453 11.700 1.00 95.62 235 ALA A O 1
ATOM 1752 N N . LEU A 1 236 ? -23.327 6.659 10.904 1.00 94.38 236 LEU A N 1
ATOM 1753 C CA . LEU A 1 236 ? -23.550 5.256 11.267 1.00 94.38 236 LEU A CA 1
ATOM 1754 C C . LEU A 1 236 ? -23.100 4.927 12.694 1.00 94.38 236 LEU A C 1
ATOM 1756 O O . LEU A 1 236 ? -23.401 3.839 13.176 1.00 94.38 236 LEU A O 1
ATOM 1760 N N . LYS A 1 237 ? -22.376 5.848 13.347 1.00 92.31 237 LYS A N 1
ATOM 1761 C CA . LYS A 1 237 ? -21.866 5.741 14.723 1.00 92.31 237 LYS A CA 1
ATOM 1762 C C . LYS A 1 237 ? -21.304 4.346 15.049 1.00 92.31 237 LYS A C 1
ATOM 1764 O O . LYS A 1 237 ? -21.842 3.667 15.927 1.00 92.31 237 LYS A O 1
ATOM 1769 N N . PRO A 1 238 ? -20.246 3.892 14.345 1.00 89.75 238 PRO A N 1
ATOM 1770 C CA . PRO A 1 238 ? -19.625 2.604 14.633 1.00 89.75 238 PRO A CA 1
ATOM 1771 C C . PRO A 1 238 ? -19.251 2.482 16.114 1.00 89.75 238 PRO A C 1
ATOM 1773 O O . PRO A 1 238 ? -18.772 3.445 16.713 1.00 89.75 238 PRO A O 1
ATOM 1776 N N . THR A 1 239 ? -19.427 1.293 16.696 1.00 89.31 239 THR A N 1
ATOM 1777 C CA . THR A 1 239 ? -19.107 1.042 18.108 1.00 89.31 239 THR A CA 1
ATOM 1778 C C . THR A 1 239 ? -17.651 1.398 18.402 1.00 89.31 239 THR A C 1
ATOM 1780 O O . THR A 1 239 ? -16.746 0.995 17.666 1.00 89.31 239 THR A O 1
ATOM 1783 N N . LEU A 1 240 ? -17.434 2.166 19.468 1.00 89.56 240 LEU A N 1
ATOM 1784 C CA . LEU A 1 240 ? -16.115 2.491 20.002 1.00 89.56 240 LEU A CA 1
ATOM 1785 C C . LEU A 1 240 ? -15.733 1.484 21.084 1.00 89.56 240 LEU A C 1
ATOM 1787 O O . LEU A 1 240 ? -16.602 0.938 21.761 1.00 89.56 240 LEU A O 1
ATOM 1791 N N . GLY A 1 241 ? -14.435 1.237 21.228 1.00 86.50 241 GLY A N 1
ATOM 1792 C CA . GLY A 1 241 ? -13.930 0.395 22.303 1.00 86.50 241 GLY A CA 1
ATOM 1793 C C . GLY A 1 241 ? -13.895 1.112 23.648 1.00 86.50 241 GLY A C 1
ATOM 1794 O O . GLY A 1 241 ? -14.098 2.327 23.717 1.00 86.50 241 GLY A O 1
ATOM 1795 N N . GLY A 1 242 ? -13.585 0.360 24.703 1.00 85.88 242 GLY A N 1
ATOM 1796 C CA . GLY A 1 242 ? -13.365 0.916 26.042 1.00 85.88 242 GLY A CA 1
ATOM 1797 C C . GLY A 1 242 ? -12.133 1.836 26.124 1.00 85.88 242 GLY A C 1
ATOM 1798 O O . GLY A 1 242 ? -11.361 1.923 25.162 1.00 85.88 242 GLY A O 1
ATOM 1799 N N . PRO A 1 243 ? -11.921 2.535 27.252 1.00 85.88 243 PRO A N 1
ATOM 1800 C CA . PRO A 1 243 ? -10.729 3.349 27.483 1.00 85.88 243 PRO A CA 1
ATOM 1801 C C . PRO A 1 243 ? -9.434 2.533 27.368 1.00 85.88 243 PRO A C 1
ATOM 1803 O O . PRO A 1 243 ? -9.356 1.405 27.845 1.00 85.88 243 PRO A O 1
ATOM 1806 N N . LEU A 1 244 ? -8.374 3.121 26.803 1.00 80.94 244 LEU A N 1
ATOM 1807 C CA . LEU A 1 244 ? -7.059 2.455 26.718 1.00 80.94 244 LEU A CA 1
ATOM 1808 C C . LEU A 1 244 ? -6.462 2.081 28.085 1.00 80.94 244 LEU A C 1
ATOM 1810 O O . LEU A 1 244 ? -5.645 1.171 28.158 1.00 80.94 244 LEU A O 1
ATOM 1814 N N . SER A 1 245 ? -6.850 2.772 29.161 1.00 78.50 245 SER A N 1
ATOM 1815 C CA . SER A 1 245 ? -6.414 2.467 30.530 1.00 78.50 245 SER A CA 1
ATOM 1816 C C . SER A 1 245 ? -6.916 1.118 31.047 1.00 78.50 245 SER A C 1
ATOM 1818 O O . SER A 1 245 ? -6.372 0.613 32.021 1.00 78.50 245 SER A O 1
ATOM 1820 N N . GLU A 1 246 ? -7.954 0.562 30.422 1.00 73.06 246 GLU A N 1
ATOM 1821 C CA . GLU A 1 246 ? -8.558 -0.721 30.789 1.00 73.06 246 GLU A CA 1
ATOM 1822 C C . GLU A 1 246 ? -8.044 -1.879 29.921 1.00 73.06 246 GLU A C 1
ATOM 1824 O O . GLU A 1 246 ? -8.406 -3.030 30.166 1.00 73.06 246 GLU A O 1
ATOM 1829 N N . GLU A 1 247 ? -7.201 -1.612 28.911 1.00 69.81 247 GLU A N 1
ATOM 1830 C CA . GLU A 1 247 ? -6.563 -2.702 28.174 1.00 69.81 247 GLU A CA 1
ATOM 1831 C C . GLU A 1 247 ? -5.613 -3.449 29.115 1.00 69.81 247 GLU A C 1
ATOM 1833 O O . GLU A 1 247 ? -4.715 -2.816 29.686 1.00 69.81 247 GLU A O 1
ATOM 1838 N N . PRO A 1 248 ? -5.765 -4.781 29.266 1.00 63.03 248 PRO A N 1
ATOM 1839 C CA . PRO A 1 248 ? -4.815 -5.562 30.035 1.00 63.03 248 PRO A CA 1
ATOM 1840 C C . PRO A 1 248 ? -3.418 -5.289 29.490 1.00 63.03 248 PRO A C 1
ATOM 1842 O O . PRO A 1 248 ? -3.215 -5.169 28.275 1.00 63.03 248 PRO A O 1
ATOM 1845 N N . GLU A 1 249 ? -2.458 -5.130 30.396 1.00 60.03 249 GLU A N 1
ATOM 1846 C CA . GLU A 1 249 ? -1.071 -4.919 30.027 1.00 60.03 249 GLU A CA 1
ATOM 1847 C C . GLU A 1 249 ? -0.641 -6.133 29.201 1.00 60.03 249 GLU A C 1
ATOM 1849 O O . GLU A 1 249 ? -0.460 -7.215 29.749 1.00 60.03 249 GLU A O 1
ATOM 1854 N N . LEU A 1 250 ? -0.622 -5.975 27.868 1.00 56.06 250 LEU A N 1
ATOM 1855 C CA . LEU A 1 250 ? -0.127 -6.965 26.913 1.00 56.06 250 LEU A CA 1
ATOM 1856 C C . LEU A 1 250 ? 1.065 -7.666 27.555 1.00 56.06 250 LEU A C 1
ATOM 1858 O O . LEU A 1 250 ? 2.080 -7.008 27.793 1.00 56.06 250 LEU A O 1
ATOM 1862 N N . ILE A 1 251 ? 0.913 -8.953 27.886 1.00 46.91 251 ILE A N 1
ATOM 1863 C CA . ILE A 1 251 ? 2.004 -9.748 28.439 1.00 46.91 251 ILE A CA 1
ATOM 1864 C C . ILE A 1 251 ? 3.096 -9.707 27.378 1.00 46.91 251 ILE A C 1
ATOM 1866 O O . ILE A 1 251 ? 2.974 -10.296 26.303 1.00 46.91 251 ILE A O 1
ATOM 1870 N N . VAL A 1 252 ? 4.133 -8.923 27.655 1.00 42.78 252 VAL A N 1
ATOM 1871 C CA . VAL A 1 252 ? 5.326 -8.846 26.827 1.00 42.78 252 VAL A CA 1
ATOM 1872 C C . VAL A 1 252 ? 5.946 -10.238 26.881 1.00 42.78 252 VAL A C 1
ATOM 1874 O O . VAL A 1 252 ? 6.497 -10.618 27.909 1.00 42.78 252 VAL A O 1
ATOM 1877 N N . GLY A 1 253 ? 5.794 -11.014 25.805 1.00 44.84 253 GLY A N 1
ATOM 1878 C CA . GLY A 1 253 ? 6.411 -12.337 25.681 1.00 44.84 253 GLY A CA 1
ATOM 1879 C C . GLY A 1 253 ? 5.493 -13.513 25.353 1.00 44.84 253 GLY A C 1
ATOM 1880 O O . GLY A 1 253 ? 5.994 -14.627 25.335 1.00 44.84 253 GLY A O 1
ATOM 1881 N N . VAL A 1 254 ? 4.203 -13.313 25.068 1.00 44.41 254 VAL A N 1
ATOM 1882 C CA . VAL A 1 254 ? 3.362 -14.400 24.533 1.00 44.41 254 VAL A CA 1
ATOM 1883 C C . VAL A 1 254 ? 2.913 -14.027 23.128 1.00 44.41 254 VAL A C 1
ATOM 1885 O O . VAL A 1 254 ? 1.836 -13.469 22.908 1.00 44.41 254 VAL A O 1
ATOM 1888 N N . ASP A 1 255 ? 3.793 -14.272 22.156 1.00 46.78 255 ASP A N 1
ATOM 1889 C CA . ASP A 1 255 ? 3.345 -14.397 20.778 1.00 46.78 255 ASP A CA 1
ATOM 1890 C C . ASP A 1 255 ? 2.433 -15.630 20.753 1.00 46.78 255 ASP A C 1
ATOM 1892 O O . ASP A 1 255 ? 2.864 -16.735 21.071 1.00 46.78 255 ASP A O 1
ATOM 1896 N N . ALA A 1 256 ? 1.170 -15.482 20.349 1.00 45.03 256 ALA A N 1
ATOM 1897 C CA . ALA A 1 256 ? 0.336 -16.648 20.048 1.00 45.03 256 ALA A CA 1
ATOM 1898 C C . ALA A 1 256 ? 0.965 -17.525 18.935 1.00 45.03 256 ALA A C 1
ATOM 1900 O O . ALA A 1 256 ? 0.482 -18.623 18.660 1.00 45.03 256 ALA A O 1
ATOM 1901 N N . ALA A 1 257 ? 2.023 -17.035 18.268 1.00 44.00 257 ALA A N 1
ATOM 1902 C CA . ALA A 1 257 ? 2.881 -17.804 17.378 1.00 44.00 257 ALA A CA 1
ATOM 1903 C C . ALA A 1 257 ? 3.979 -18.629 18.086 1.00 44.00 257 ALA A C 1
ATOM 1905 O O . ALA A 1 257 ? 4.397 -19.632 17.508 1.00 44.00 257 ALA A O 1
ATOM 1906 N N . ASP A 1 258 ? 4.415 -18.258 19.294 1.00 41.38 258 ASP A N 1
ATOM 1907 C CA . ASP A 1 258 ? 5.482 -18.950 20.036 1.00 41.38 258 ASP A CA 1
ATOM 1908 C C . ASP A 1 258 ? 4.940 -20.107 20.892 1.00 41.38 258 ASP A C 1
ATOM 1910 O O . ASP A 1 258 ? 5.605 -21.131 21.025 1.00 41.38 258 ASP A O 1
ATOM 1914 N N . ASP A 1 259 ? 3.691 -20.028 21.365 1.00 39.28 259 ASP A N 1
ATOM 1915 C CA . ASP A 1 259 ? 3.054 -21.100 22.157 1.00 39.28 259 ASP A CA 1
ATOM 1916 C C . ASP A 1 259 ? 2.702 -22.366 21.344 1.00 39.28 259 ASP A C 1
ATOM 1918 O O . ASP A 1 259 ? 2.178 -23.344 21.883 1.00 39.28 259 ASP A O 1
ATOM 1922 N N . VAL A 1 260 ? 2.952 -22.362 20.030 1.00 43.38 260 VAL A N 1
ATOM 1923 C CA . VAL A 1 260 ? 2.673 -23.495 19.124 1.00 43.38 260 VAL A CA 1
ATOM 1924 C C . VAL A 1 260 ? 3.935 -23.987 18.396 1.00 43.38 260 VAL A C 1
ATOM 1926 O O . VAL A 1 260 ? 3.820 -24.722 17.406 1.00 43.38 260 VAL A O 1
ATOM 1929 N N . ALA A 1 261 ? 5.120 -23.570 18.854 1.00 34.59 261 ALA A N 1
ATOM 1930 C CA . ALA A 1 261 ? 6.403 -24.102 18.393 1.00 34.59 261 ALA A CA 1
ATOM 1931 C C . ALA A 1 261 ? 6.674 -25.500 18.973 1.00 34.59 261 ALA A C 1
ATOM 1933 O O . ALA A 1 261 ? 6.521 -25.685 20.200 1.00 34.59 261 ALA A O 1
#

Mean predicted aligned error: 8.45 Å

Radius of gyration: 22.42 Å; Cα contacts (8 Å, |Δi|>4): 232; chains: 1; bounding box: 56×45×60 Å

Foldseek 3Di:
DVVPCVLDDPPDDPVCVCCVVVVVVVVVVVVVVVLLVVLCVPQNADLLCSLCSSLVPPDPVVNVVVVVVVVVVVVVVVVVVLVVQLVVCVLVVVPDQSVVSSVCSCVVCVVVVVVVCVVSNRRVRQVVVLVVLVVLLQVLLLVLLVVLVCVVQPQFDPVQQDDPPHPFDDVLLVCLRVVLSCQLCQAFDDHPVDHHPPQVCCPPPHPDPDHRDHRCNSVSSSVSSNVSSNVCCVVVVGDHHDGPVPPPPPPSPDDVNVVSD